Protein AF-T0QTN5-F1 (afdb_monomer_lite)

Structure (mmCIF, N/CA/C/O backbone):
data_AF-T0QTN5-F1
#
_entry.id   AF-T0QTN5-F1
#
loop_
_atom_site.group_PDB
_atom_site.id
_atom_site.type_symbol
_atom_site.label_atom_id
_atom_site.label_alt_id
_atom_site.label_comp_id
_atom_site.label_asym_id
_atom_site.label_entity_id
_atom_site.label_seq_id
_atom_site.pdbx_PDB_ins_code
_atom_site.Cartn_x
_atom_site.Cartn_y
_atom_site.Cartn_z
_atom_site.occupancy
_atom_site.B_iso_or_equiv
_atom_site.auth_seq_id
_atom_site.auth_comp_id
_atom_site.auth_asym_id
_atom_site.auth_atom_id
_atom_site.pdbx_PDB_model_num
ATOM 1 N N . MET A 1 1 ? 27.550 -38.278 39.174 1.00 38.47 1 MET A N 1
ATOM 2 C CA . MET A 1 1 ? 26.633 -39.320 38.657 1.00 38.47 1 MET A CA 1
ATOM 3 C C . MET A 1 1 ? 25.679 -39.778 39.755 1.00 38.47 1 MET A C 1
ATOM 5 O O . MET A 1 1 ? 26.145 -40.397 40.700 1.00 38.47 1 MET A O 1
ATOM 9 N N . LYS A 1 2 ? 24.381 -39.463 39.626 1.00 36.50 2 LYS A N 1
ATOM 10 C CA . LYS A 1 2 ? 23.199 -40.324 39.879 1.00 36.50 2 LYS A CA 1
ATOM 11 C C . LYS A 1 2 ? 21.971 -39.431 40.082 1.00 36.50 2 LYS A C 1
ATOM 13 O O . LYS A 1 2 ? 21.719 -38.923 41.170 1.00 36.50 2 LYS A O 1
ATOM 18 N N . GLY A 1 3 ? 21.259 -39.216 38.976 1.00 33.84 3 GLY A N 1
ATOM 19 C CA . GLY A 1 3 ? 19.951 -38.576 38.948 1.00 33.84 3 GLY A CA 1
ATOM 20 C C . GLY A 1 3 ? 18.891 -39.455 39.608 1.00 33.84 3 GLY A C 1
ATOM 21 O O . GLY A 1 3 ? 18.962 -40.684 39.555 1.00 33.84 3 GLY A O 1
ATOM 22 N N . ARG A 1 4 ? 17.915 -38.808 40.246 1.00 38.28 4 ARG A N 1
ATOM 23 C CA . ARG A 1 4 ? 16.692 -39.453 40.727 1.00 38.28 4 ARG A CA 1
ATOM 24 C C . ARG A 1 4 ? 15.681 -39.450 39.588 1.00 38.28 4 ARG A C 1
ATOM 26 O O . ARG A 1 4 ? 15.299 -38.392 39.103 1.00 38.28 4 ARG A O 1
ATOM 33 N N . SER A 1 5 ? 15.299 -40.648 39.166 1.00 35.72 5 SER A N 1
ATOM 34 C CA . SER A 1 5 ? 14.247 -40.890 38.186 1.00 35.72 5 SER A CA 1
ATOM 35 C C . SER A 1 5 ? 12.890 -40.781 38.884 1.00 35.72 5 SER A C 1
ATOM 37 O O . SER A 1 5 ? 12.661 -41.465 39.883 1.00 35.72 5 SER A O 1
ATOM 39 N N . VAL A 1 6 ? 12.014 -39.906 38.391 1.00 43.97 6 VAL A N 1
ATOM 40 C CA . VAL A 1 6 ? 10.611 -39.815 38.815 1.00 43.97 6 VAL A CA 1
AT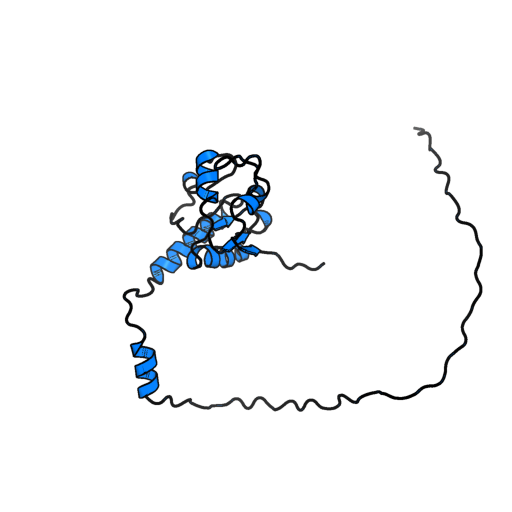OM 41 C C . VAL A 1 6 ? 9.805 -40.697 37.868 1.00 43.97 6 VAL A C 1
ATOM 43 O O . VAL A 1 6 ? 9.777 -40.468 36.660 1.00 43.97 6 VAL A O 1
ATOM 46 N N . ALA A 1 7 ? 9.208 -41.752 38.418 1.00 37.31 7 ALA A N 1
ATOM 47 C CA . ALA A 1 7 ? 8.381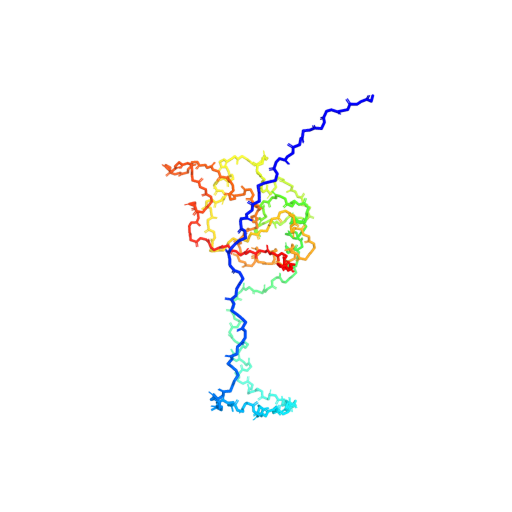 -42.698 37.687 1.00 37.31 7 ALA A CA 1
ATOM 48 C C . ALA A 1 7 ? 7.005 -42.084 37.390 1.00 37.31 7 ALA A C 1
ATOM 50 O O . ALA A 1 7 ? 6.277 -41.709 38.308 1.00 37.31 7 ALA A O 1
ATOM 51 N N . TRP A 1 8 ? 6.643 -42.015 36.110 1.00 33.31 8 TRP A N 1
ATOM 52 C CA . TRP A 1 8 ? 5.287 -41.715 35.663 1.00 33.31 8 TRP A CA 1
ATOM 53 C C . TRP A 1 8 ? 4.414 -42.961 35.824 1.00 33.31 8 TRP A C 1
ATOM 55 O O . TRP A 1 8 ? 4.674 -44.005 35.224 1.00 33.31 8 TRP A O 1
ATOM 65 N N . THR A 1 9 ? 3.371 -42.861 36.641 1.00 37.75 9 THR A N 1
ATOM 66 C CA . THR A 1 9 ? 2.310 -43.862 36.746 1.00 37.75 9 THR A CA 1
ATOM 67 C C . THR A 1 9 ? 1.441 -43.819 35.491 1.00 37.75 9 THR A C 1
ATOM 69 O O . THR A 1 9 ? 0.665 -42.893 35.268 1.00 37.75 9 THR A O 1
ATOM 72 N N . LEU A 1 10 ? 1.579 -44.852 34.660 1.00 38.88 10 LEU A N 1
ATOM 73 C CA . LEU A 1 10 ? 0.732 -45.108 33.501 1.00 38.88 10 LEU A CA 1
ATOM 74 C C . LEU A 1 10 ? -0.680 -45.495 33.978 1.00 38.88 10 LEU A C 1
ATOM 76 O O . LEU A 1 10 ? -0.876 -46.559 34.573 1.00 38.88 10 LEU A O 1
ATOM 80 N N . VAL A 1 11 ? -1.672 -44.648 33.713 1.00 40.09 11 VAL A N 1
ATOM 81 C CA . VAL A 1 11 ? -3.089 -44.988 33.899 1.00 40.09 11 VAL A CA 1
ATOM 82 C C . VAL A 1 11 ? -3.493 -45.975 32.799 1.00 40.09 11 VAL A C 1
ATOM 84 O O . VAL A 1 11 ? -3.488 -45.640 31.617 1.00 40.09 11 VAL A O 1
ATOM 87 N N . ARG A 1 12 ? -3.822 -47.214 33.188 1.00 40.38 12 ARG A N 1
ATOM 88 C CA . ARG A 1 12 ? -4.391 -48.252 32.310 1.00 40.38 12 ARG A CA 1
ATOM 89 C C . ARG A 1 12 ? -5.883 -47.980 32.055 1.00 40.38 12 ARG A C 1
ATOM 91 O O . ARG A 1 12 ? -6.641 -47.972 33.025 1.00 40.38 12 ARG A O 1
ATOM 98 N N . PRO A 1 13 ? -6.352 -47.878 30.800 1.00 35.53 13 PRO A N 1
ATOM 99 C CA . PRO A 1 13 ? -7.772 -47.990 30.486 1.00 35.53 13 PRO A CA 1
ATOM 100 C C . PRO A 1 13 ? -8.205 -49.461 30.498 1.00 35.53 13 PRO A C 1
ATOM 102 O O . PRO A 1 13 ? -7.489 -50.350 30.037 1.00 35.53 13 PRO A O 1
ATOM 105 N N . SER A 1 14 ? -9.381 -49.721 31.066 1.00 37.12 14 SER A N 1
ATOM 106 C CA . SER A 1 14 ? -9.892 -51.061 31.345 1.00 37.12 14 SER A CA 1
ATOM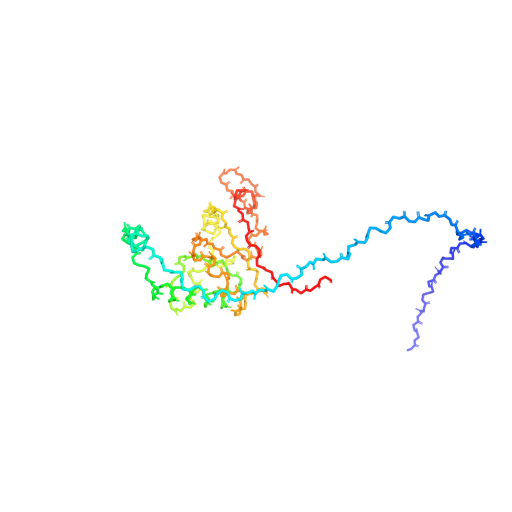 107 C C . SER A 1 14 ? -10.341 -51.824 30.093 1.00 37.12 14 SER A C 1
ATOM 109 O O . SER A 1 14 ? -11.077 -51.301 29.258 1.00 37.12 14 SER A O 1
ATOM 111 N N . HIS A 1 15 ? -9.989 -53.108 30.044 1.00 40.44 15 HIS A N 1
ATOM 112 C CA . HIS A 1 15 ? -10.465 -54.101 29.084 1.00 40.44 15 HIS A CA 1
ATOM 113 C C . HIS A 1 15 ? -11.919 -54.515 29.348 1.00 40.44 15 HIS A C 1
ATOM 115 O O . HIS A 1 15 ? -12.128 -55.408 30.161 1.00 40.44 15 HIS A O 1
ATOM 121 N N . ARG A 1 16 ? -12.898 -53.936 28.641 1.00 42.28 16 ARG A N 1
ATOM 122 C CA . ARG A 1 16 ? -14.228 -54.511 28.304 1.00 42.28 16 ARG A CA 1
ATOM 123 C C . ARG A 1 16 ? -14.737 -53.664 27.118 1.00 42.28 16 ARG A C 1
ATOM 125 O O . ARG A 1 16 ? -14.904 -52.473 27.301 1.00 42.28 16 ARG A O 1
ATOM 132 N N . LYS A 1 17 ? -14.990 -54.115 25.888 1.00 37.66 17 LYS A N 1
ATOM 133 C CA . LYS A 1 17 ? -15.535 -55.379 25.388 1.00 37.66 17 LYS A CA 1
ATOM 134 C C . LYS A 1 17 ? -15.066 -55.563 23.931 1.00 37.66 17 LYS A C 1
ATOM 136 O O . LYS A 1 17 ? -15.397 -54.755 23.071 1.00 37.66 17 LYS A O 1
ATOM 141 N N . LEU A 1 18 ? -14.312 -56.626 23.670 1.00 41.72 18 LEU A N 1
ATOM 142 C CA . LEU A 1 18 ? -14.161 -57.233 22.348 1.00 41.72 18 LEU A CA 1
ATOM 143 C C . LEU A 1 18 ? -15.287 -58.260 22.214 1.00 41.72 18 LEU A C 1
ATOM 145 O O . LEU A 1 18 ? -15.317 -59.192 23.012 1.00 41.72 18 LEU A O 1
ATOM 149 N N . ALA A 1 19 ? -16.195 -58.068 21.260 1.00 35.59 19 ALA A N 1
ATOM 150 C CA . ALA A 1 19 ? -16.921 -59.126 20.550 1.00 35.59 19 ALA A CA 1
ATOM 151 C C . ALA A 1 19 ? -18.014 -58.485 19.691 1.00 35.59 19 ALA A C 1
ATOM 153 O O . ALA A 1 19 ? -19.053 -58.099 20.214 1.00 35.59 19 ALA A O 1
ATOM 154 N N . LEU A 1 20 ? -17.778 -58.392 18.384 1.00 36.97 20 LEU A N 1
ATOM 155 C CA . LEU A 1 20 ? -18.766 -58.728 17.357 1.00 36.97 20 LEU A CA 1
ATOM 156 C C . LEU A 1 20 ? -18.029 -58.761 16.021 1.00 36.97 20 LEU A C 1
ATOM 158 O O . LEU A 1 20 ? -17.757 -57.744 15.388 1.00 36.97 20 LEU A O 1
ATOM 162 N N . ALA A 1 21 ? -17.606 -59.974 15.681 1.00 36.72 21 ALA A N 1
ATOM 163 C CA . ALA A 1 21 ? -17.049 -60.311 14.391 1.00 36.72 21 ALA A CA 1
ATOM 164 C C . ALA A 1 21 ? -18.146 -60.291 13.318 1.00 36.72 21 ALA A C 1
ATOM 166 O O . ALA A 1 21 ? -19.297 -60.636 13.578 1.00 36.72 21 ALA A O 1
ATOM 167 N N . ALA A 1 22 ? -17.708 -59.876 12.130 1.00 35.72 22 ALA A N 1
ATOM 168 C CA . ALA A 1 22 ? -18.216 -60.150 10.793 1.00 35.72 22 ALA A CA 1
ATOM 169 C C . ALA A 1 22 ? -19.353 -61.177 10.671 1.00 35.72 22 ALA A C 1
ATOM 171 O O . ALA A 1 22 ? -19.183 -62.299 11.118 1.00 35.72 22 ALA A O 1
ATOM 172 N N . PHE A 1 23 ? -20.432 -60.809 9.969 1.00 36.72 23 PHE A N 1
ATOM 173 C CA . PHE A 1 23 ? -21.127 -61.607 8.941 1.00 36.72 23 PHE A CA 1
ATOM 174 C C . PHE A 1 23 ? -22.357 -60.826 8.443 1.00 36.72 23 PHE A C 1
ATOM 176 O O . PHE A 1 23 ? -23.380 -60.808 9.115 1.00 36.72 23 PHE A O 1
ATOM 183 N N . ALA A 1 24 ? -22.258 -60.185 7.274 1.00 35.88 24 ALA A N 1
ATOM 184 C CA . ALA A 1 24 ? -23.396 -59.895 6.387 1.00 35.88 24 ALA A CA 1
ATOM 185 C C . ALA A 1 24 ? -22.875 -59.350 5.046 1.00 35.88 24 ALA A C 1
ATOM 187 O O . ALA A 1 24 ? -22.910 -58.154 4.768 1.00 35.88 24 ALA A O 1
ATOM 188 N N . ALA A 1 25 ? -22.337 -60.254 4.231 1.00 33.97 25 ALA A N 1
ATOM 189 C CA . ALA A 1 25 ? -22.256 -60.065 2.791 1.00 33.97 25 ALA A CA 1
ATOM 190 C C . ALA A 1 25 ? -23.544 -60.614 2.152 1.00 33.97 25 ALA A C 1
ATOM 192 O O . ALA A 1 25 ? -24.063 -61.624 2.622 1.00 33.97 25 ALA A O 1
ATOM 193 N N . CYS A 1 26 ? -23.952 -59.986 1.045 1.00 31.36 26 CYS A N 1
ATOM 194 C CA . CYS A 1 26 ? -24.982 -60.355 0.060 1.00 31.36 26 CYS A CA 1
ATOM 195 C C . CYS A 1 26 ? -26.288 -59.545 0.051 1.00 31.36 26 CYS A C 1
ATOM 197 O O . CYS A 1 26 ? -27.010 -59.456 1.035 1.00 31.36 26 CYS A O 1
ATOM 199 N N . ALA A 1 27 ? -26.599 -59.122 -1.182 1.00 37.75 27 ALA A N 1
ATOM 200 C CA . ALA A 1 27 ? -27.883 -58.708 -1.746 1.00 37.75 27 ALA A CA 1
ATOM 201 C C . ALA A 1 27 ? -28.318 -57.249 -1.523 1.00 37.75 27 ALA A C 1
ATOM 203 O O . ALA A 1 27 ? -28.906 -56.908 -0.509 1.00 37.75 27 ALA A O 1
ATOM 204 N N . PHE A 1 28 ? -28.021 -56.398 -2.510 1.00 40.56 28 PHE A N 1
ATOM 205 C CA . PHE A 1 28 ? -28.988 -55.711 -3.392 1.00 40.56 28 PHE A CA 1
ATOM 206 C C . PHE A 1 28 ? -28.176 -54.727 -4.258 1.00 40.56 28 PHE A C 1
ATOM 208 O O . PHE A 1 28 ? -27.832 -53.628 -3.850 1.00 40.56 28 PHE A O 1
ATOM 215 N N . THR A 1 29 ? -27.511 -55.231 -5.297 1.00 41.88 29 THR A N 1
ATOM 216 C CA . THR A 1 29 ? -27.958 -55.149 -6.701 1.00 41.88 29 THR A CA 1
ATOM 217 C C . THR A 1 29 ? -28.216 -53.729 -7.214 1.00 41.88 29 THR A C 1
ATOM 219 O O . THR A 1 29 ? -29.254 -53.135 -6.947 1.00 41.88 29 THR A O 1
ATOM 222 N N . LEU A 1 30 ? -27.291 -53.308 -8.086 1.00 45.06 30 LEU A N 1
ATOM 223 C CA . LEU A 1 30 ? -27.536 -52.597 -9.344 1.00 45.06 30 LEU A CA 1
ATOM 224 C C . LEU A 1 30 ? -28.197 -51.219 -9.245 1.00 45.06 30 LEU A C 1
ATOM 226 O O . LEU A 1 30 ? -29.400 -51.112 -9.423 1.00 45.06 30 LEU A O 1
ATOM 230 N N . HIS A 1 31 ? -27.374 -50.173 -9.138 1.00 38.50 31 HIS A N 1
ATOM 231 C CA . HIS A 1 31 ? -27.515 -48.926 -9.911 1.00 38.50 31 HIS A CA 1
ATOM 232 C C . HIS A 1 31 ? -26.107 -48.407 -10.263 1.00 38.50 31 HIS A C 1
ATOM 234 O O . HIS A 1 31 ? -25.671 -47.332 -9.862 1.00 38.50 31 HIS A O 1
ATOM 240 N N . THR A 1 32 ? -25.347 -49.212 -11.009 1.00 40.38 32 THR A N 1
ATOM 241 C CA . THR A 1 32 ? -24.189 -48.717 -11.760 1.00 40.38 32 THR A CA 1
ATOM 242 C C . THR A 1 32 ? -24.721 -48.014 -13.002 1.00 40.38 32 THR A C 1
ATOM 244 O O . THR A 1 32 ? -24.953 -48.651 -14.029 1.00 40.38 32 THR A O 1
ATOM 247 N N . ILE A 1 33 ? -24.959 -46.705 -12.904 1.00 49.88 33 ILE A N 1
ATOM 248 C CA . ILE A 1 33 ? -25.113 -45.877 -14.100 1.00 49.88 33 ILE A CA 1
ATOM 249 C C . ILE A 1 33 ? -23.755 -45.867 -14.794 1.00 49.88 33 ILE A C 1
ATOM 251 O O . ILE A 1 33 ? -22.774 -45.309 -14.306 1.00 49.88 33 ILE A O 1
ATOM 255 N N . ALA A 1 34 ? -23.717 -46.555 -15.927 1.00 40.84 34 ALA A N 1
ATOM 256 C CA . ALA A 1 34 ? -22.643 -46.502 -16.889 1.00 40.84 34 ALA A CA 1
ATOM 257 C C . ALA A 1 34 ? -22.470 -45.057 -17.386 1.00 40.84 34 ALA A C 1
ATOM 259 O O . ALA A 1 34 ? -23.229 -44.591 -18.229 1.00 40.84 34 ALA A O 1
ATOM 260 N N . PHE A 1 35 ? -21.439 -44.357 -16.910 1.00 41.78 35 PHE A N 1
ATOM 261 C CA . PHE A 1 35 ? -20.835 -43.252 -17.660 1.00 41.78 35 PHE A CA 1
ATOM 262 C C . PHE A 1 35 ? -19.763 -43.823 -18.593 1.00 41.78 35 PHE A C 1
ATOM 264 O O . PHE A 1 35 ? -18.571 -43.548 -18.485 1.00 41.78 35 PHE A O 1
ATOM 271 N N . SER A 1 36 ? -20.200 -44.679 -19.513 1.00 40.94 36 SER A N 1
ATOM 272 C CA . SER A 1 36 ? -19.433 -45.028 -20.700 1.00 40.94 36 SER A CA 1
ATOM 273 C C . SER A 1 36 ? -19.712 -43.981 -21.774 1.00 40.94 36 SER A C 1
ATOM 275 O O . SER A 1 36 ? -20.829 -43.900 -22.280 1.00 40.94 36 SER A O 1
ATOM 277 N N . GLY A 1 37 ? -18.683 -43.216 -22.137 1.00 40.56 37 GLY A N 1
ATOM 278 C CA . GLY A 1 37 ? -18.652 -42.458 -23.385 1.00 40.56 37 GLY A CA 1
ATOM 279 C C . GLY A 1 37 ? -19.042 -40.990 -23.260 1.00 40.56 37 GLY A C 1
ATOM 280 O O . GLY A 1 37 ? -20.081 -40.579 -23.762 1.00 40.56 37 GLY A O 1
ATOM 281 N N . VAL A 1 38 ? -18.152 -40.165 -22.704 1.00 43.53 38 VAL A N 1
ATOM 282 C CA . VAL A 1 38 ? -18.039 -38.791 -23.211 1.00 43.53 38 VAL A CA 1
ATOM 283 C C . VAL A 1 38 ? -17.343 -38.910 -24.569 1.00 43.53 38 VAL A C 1
ATOM 285 O O . VAL A 1 38 ? -16.177 -39.313 -24.599 1.00 43.53 38 VAL A O 1
ATOM 288 N N . PRO A 1 39 ? -18.004 -38.624 -25.703 1.00 40.66 39 PRO A N 1
ATOM 289 C CA . PRO A 1 39 ? -17.306 -38.572 -26.973 1.00 40.66 39 PRO A CA 1
ATOM 290 C C . PRO A 1 39 ? -16.317 -37.409 -26.905 1.00 40.66 39 PRO A C 1
ATOM 292 O O . PRO A 1 39 ? -16.711 -36.241 -26.902 1.00 40.66 39 PRO A O 1
ATOM 295 N N . GLN A 1 40 ? -15.023 -37.726 -26.847 1.00 46.66 40 GLN A N 1
ATOM 296 C CA . GLN A 1 40 ? -13.979 -36.772 -27.187 1.00 46.66 40 GLN A CA 1
ATOM 297 C C . GLN A 1 40 ? -14.207 -36.383 -28.647 1.00 46.66 40 GLN A C 1
ATOM 299 O O . GLN A 1 40 ? -13.832 -37.105 -29.570 1.00 46.66 40 GLN A O 1
ATOM 304 N N . ARG A 1 41 ? -14.881 -35.251 -28.865 1.00 40.44 41 ARG A N 1
ATOM 305 C CA . ARG A 1 41 ? -14.869 -34.605 -30.173 1.00 40.44 41 ARG A CA 1
ATOM 306 C C . ARG A 1 41 ? -13.403 -34.285 -30.463 1.00 40.44 41 ARG A C 1
ATOM 308 O O . ARG A 1 41 ? -12.784 -33.613 -29.635 1.00 40.44 41 ARG A O 1
ATOM 315 N N . PRO A 1 42 ? -12.826 -34.747 -31.583 1.00 41.69 42 PRO A N 1
ATOM 316 C CA . PRO A 1 42 ? -11.513 -34.271 -31.971 1.00 41.69 42 PRO A CA 1
ATOM 317 C C . PRO A 1 42 ? -11.601 -32.749 -32.068 1.00 41.69 42 PRO A C 1
ATOM 319 O O . PRO A 1 42 ? -12.506 -32.217 -32.719 1.00 41.69 42 PRO A O 1
ATOM 322 N N . LEU A 1 43 ? -10.692 -32.048 -31.388 1.00 43.78 43 LEU A N 1
ATOM 323 C CA . LEU A 1 43 ? -10.458 -30.635 -31.644 1.00 43.78 43 LEU A CA 1
ATOM 324 C C . LEU A 1 43 ? -9.969 -30.541 -33.088 1.00 43.78 43 LEU A C 1
ATOM 326 O O . LEU A 1 43 ? -8.779 -30.648 -33.379 1.00 43.78 43 LEU A O 1
ATOM 330 N N . LEU A 1 44 ? -10.915 -30.381 -34.012 1.00 41.72 44 LEU A N 1
ATOM 331 C CA . LEU A 1 44 ? -10.638 -29.849 -35.328 1.00 41.72 44 LEU A CA 1
ATOM 332 C C . LEU A 1 44 ? -9.991 -28.493 -35.080 1.00 41.72 44 LEU A C 1
ATOM 334 O O . LEU A 1 44 ? -10.654 -27.529 -34.697 1.00 41.72 44 LEU A O 1
ATOM 338 N N . ARG A 1 45 ? -8.670 -28.445 -35.262 1.00 43.91 45 ARG A N 1
ATOM 339 C CA . ARG A 1 45 ? -7.922 -27.208 -35.435 1.00 43.91 45 ARG A CA 1
ATOM 340 C C . ARG A 1 45 ? -8.554 -26.502 -36.625 1.00 43.91 45 ARG A C 1
ATOM 342 O O . ARG A 1 45 ? -8.222 -26.784 -37.774 1.00 43.91 45 ARG A O 1
ATOM 349 N N . SER A 1 46 ? -9.508 -25.628 -36.328 1.00 40.75 46 SER A N 1
ATOM 350 C CA . SER A 1 46 ? -10.069 -24.684 -37.273 1.00 40.75 46 SER A CA 1
ATOM 351 C C . SER A 1 46 ? -8.906 -23.848 -37.796 1.00 40.75 46 SER A C 1
ATOM 353 O O . SER A 1 46 ? -8.439 -22.921 -37.139 1.00 40.75 46 SER A O 1
ATOM 355 N N . LYS A 1 47 ? -8.395 -24.196 -38.978 1.00 48.41 47 LYS A N 1
ATOM 356 C CA . LYS A 1 47 ? -7.717 -23.236 -39.850 1.00 48.41 47 LYS A CA 1
ATOM 357 C C . LYS A 1 47 ? -8.807 -22.392 -40.513 1.00 48.41 47 LYS A C 1
ATOM 359 O O . LYS A 1 47 ? -9.005 -22.455 -41.718 1.00 48.41 47 LYS A O 1
ATOM 364 N N . GLY A 1 48 ? -9.586 -21.695 -39.695 1.00 40.75 48 GLY A N 1
ATOM 365 C CA . GLY A 1 48 ? -10.498 -20.668 -40.154 1.00 40.75 48 GLY A CA 1
ATOM 366 C C . GLY A 1 48 ? -9.754 -19.350 -40.083 1.00 40.75 48 GLY A C 1
ATOM 367 O O . GLY A 1 48 ? -9.590 -18.803 -38.995 1.00 40.75 48 GLY A O 1
ATOM 368 N N . GLU A 1 49 ? -9.289 -18.843 -41.222 1.00 47.16 49 GLU A N 1
ATOM 369 C CA . GLU A 1 49 ? -9.080 -17.404 -41.338 1.00 47.16 49 GLU A CA 1
ATOM 370 C C . GLU A 1 49 ? -10.444 -16.750 -41.123 1.00 47.16 49 GLU A C 1
ATOM 372 O O . GLU A 1 49 ? -11.344 -16.840 -41.959 1.00 47.16 49 GLU A O 1
ATOM 377 N N . VAL A 1 50 ? -10.634 -16.154 -39.947 1.00 54.12 50 VAL A N 1
ATOM 378 C CA . VAL A 1 50 ? -11.815 -15.345 -39.668 1.00 54.12 50 VAL A CA 1
ATOM 379 C C . VAL A 1 50 ? -11.668 -14.081 -40.505 1.00 54.12 50 VAL A C 1
ATOM 381 O O . VAL A 1 50 ? -10.969 -13.142 -40.126 1.00 54.12 50 VAL A O 1
ATOM 384 N N . LEU A 1 51 ? -12.289 -14.077 -41.684 1.00 51.75 51 LEU A N 1
ATOM 385 C CA . LEU A 1 51 ? -12.384 -12.898 -42.531 1.00 51.75 51 LEU A CA 1
ATOM 386 C C . LEU A 1 51 ? -13.383 -11.932 -41.886 1.00 51.75 51 LEU A C 1
ATOM 388 O O . LEU A 1 51 ? -14.580 -11.944 -42.173 1.00 51.75 51 LEU A O 1
ATOM 392 N N . TRP A 1 52 ? -12.890 -11.123 -40.953 1.00 51.38 52 TRP A N 1
ATOM 393 C CA . TRP A 1 52 ? -13.672 -10.069 -40.324 1.00 51.38 52 TRP A CA 1
ATOM 394 C C . TRP A 1 52 ? -14.169 -9.088 -41.399 1.00 51.38 52 TRP A C 1
ATOM 396 O O . TRP A 1 52 ? -13.361 -8.597 -42.196 1.00 51.38 52 TRP A O 1
ATOM 406 N N . PRO A 1 53 ? -15.472 -8.750 -41.439 1.00 54.56 53 PRO A N 1
ATOM 407 C CA . PRO A 1 53 ? -15.959 -7.679 -42.297 1.00 54.56 53 PRO A CA 1
ATOM 408 C C . PRO A 1 53 ? -15.184 -6.399 -41.970 1.00 54.56 53 PRO A C 1
ATOM 410 O O . PRO A 1 53 ? -15.112 -6.013 -40.804 1.00 54.56 53 PRO A O 1
ATOM 413 N N . LYS A 1 54 ? -14.623 -5.714 -42.976 1.00 54.81 54 LYS A N 1
ATOM 414 C CA . LYS A 1 54 ? -13.834 -4.479 -42.772 1.00 54.81 54 LYS A CA 1
ATOM 415 C C . LYS A 1 54 ? -14.566 -3.447 -41.900 1.00 54.81 54 LYS A C 1
ATOM 417 O O . LYS A 1 54 ? -13.935 -2.771 -41.101 1.00 54.81 54 LYS A O 1
ATOM 422 N N . ALA A 1 55 ? -15.898 -3.404 -41.974 1.00 53.53 55 ALA A N 1
ATOM 423 C CA . ALA A 1 55 ? -16.746 -2.547 -41.146 1.00 53.53 55 ALA A CA 1
ATOM 424 C C . ALA A 1 55 ? -16.660 -2.836 -39.630 1.00 53.53 55 ALA A C 1
ATOM 426 O O . ALA A 1 55 ? -16.793 -1.919 -38.824 1.00 53.53 55 ALA A O 1
ATOM 427 N N . LEU A 1 56 ? -16.413 -4.087 -39.228 1.00 54.06 56 LEU A N 1
ATOM 428 C CA . LEU A 1 56 ? -16.245 -4.494 -37.828 1.00 54.06 56 LEU A CA 1
ATOM 429 C C . LEU A 1 56 ? -14.854 -4.115 -37.300 1.00 54.06 56 LEU A C 1
ATOM 431 O O . LEU A 1 56 ? -14.743 -3.633 -36.175 1.00 54.06 56 LEU A O 1
ATOM 435 N N . TYR A 1 57 ? -13.822 -4.218 -38.147 1.00 51.47 57 TYR A N 1
ATOM 436 C CA . TYR A 1 57 ? -12.485 -3.696 -37.845 1.00 51.47 57 TYR A CA 1
ATOM 437 C C . TYR A 1 57 ? -12.517 -2.177 -37.644 1.00 51.47 57 TYR A C 1
ATOM 439 O O . TYR A 1 57 ? -11.994 -1.672 -36.657 1.00 51.47 57 TYR A O 1
ATOM 447 N N . THR A 1 58 ? -13.215 -1.443 -38.515 1.00 50.28 58 THR A N 1
ATOM 448 C CA . THR A 1 58 ? -13.370 0.010 -38.376 1.00 50.28 58 THR A CA 1
ATOM 449 C C . THR A 1 58 ? -14.157 0.386 -37.119 1.00 50.28 58 THR A C 1
ATOM 451 O O . THR A 1 58 ? -13.824 1.374 -36.474 1.00 50.28 58 THR A O 1
ATOM 454 N N . ARG A 1 59 ? -15.152 -0.413 -36.706 1.00 49.78 59 ARG A N 1
ATOM 455 C CA . ARG A 1 59 ? -15.939 -0.145 -35.490 1.00 49.78 59 ARG A CA 1
ATOM 456 C C . ARG A 1 59 ? -15.168 -0.441 -34.199 1.00 49.78 59 ARG A C 1
ATOM 458 O O . ARG A 1 59 ? -15.308 0.316 -33.251 1.00 49.78 59 ARG A O 1
ATOM 465 N N . MET A 1 60 ? -14.317 -1.469 -34.171 1.00 52.31 60 MET A N 1
ATOM 466 C CA . MET A 1 60 ? -13.395 -1.719 -33.048 1.00 52.31 60 MET A CA 1
ATOM 467 C C . MET A 1 60 ? -12.221 -0.726 -33.021 1.00 52.31 60 MET A C 1
ATOM 469 O O . MET A 1 60 ? -11.749 -0.358 -31.949 1.00 52.31 60 MET A O 1
ATOM 473 N N . ALA A 1 61 ? -11.771 -0.249 -34.185 1.00 51.19 61 ALA A N 1
ATOM 474 C CA . ALA A 1 61 ? -10.755 0.797 -34.284 1.00 51.19 61 ALA A CA 1
ATOM 475 C C . ALA A 1 61 ? -11.296 2.185 -33.890 1.00 51.19 61 ALA A C 1
ATOM 477 O O . ALA A 1 61 ? -10.559 2.987 -33.332 1.00 51.19 61 ALA A O 1
ATOM 478 N N . SER A 1 62 ? -12.586 2.451 -34.120 1.00 48.72 62 SER A N 1
ATOM 479 C CA . SER A 1 62 ? -13.229 3.749 -33.866 1.00 48.72 62 SER A CA 1
ATOM 480 C C . SER A 1 62 ? -13.704 3.961 -32.421 1.00 48.72 62 SER A C 1
ATOM 482 O O . SER A 1 62 ? -14.146 5.062 -32.105 1.00 48.72 62 SER A O 1
ATOM 484 N N . VAL A 1 63 ? -13.626 2.952 -31.543 1.00 51.69 63 VAL A N 1
ATOM 485 C CA . VAL A 1 63 ? -13.892 3.124 -30.096 1.00 51.69 63 VAL A CA 1
ATOM 486 C C . VAL A 1 63 ? -12.660 3.656 -29.350 1.00 51.69 63 VAL A C 1
ATOM 488 O O . VAL A 1 63 ? -12.783 4.153 -28.239 1.00 51.69 63 VAL A O 1
ATOM 491 N N . ARG A 1 64 ? -11.471 3.652 -29.968 1.00 51.88 64 ARG A N 1
ATOM 492 C CA . ARG A 1 64 ? -10.287 4.315 -29.407 1.00 51.88 64 ARG A CA 1
ATOM 493 C C . ARG A 1 64 ? -10.213 5.762 -29.874 1.00 51.88 64 ARG A C 1
ATOM 495 O O . ARG A 1 64 ? -9.451 6.101 -30.772 1.00 51.88 64 ARG A O 1
ATOM 502 N N . ASN A 1 65 ? -11.023 6.607 -29.251 1.00 58.19 65 ASN A N 1
ATOM 503 C CA . ASN A 1 65 ? -10.729 8.030 -29.181 1.00 58.19 65 ASN A CA 1
ATOM 504 C C . ASN A 1 65 ? -10.955 8.517 -27.749 1.00 58.19 65 ASN A C 1
ATOM 506 O O . ASN A 1 65 ? -11.972 9.125 -27.437 1.00 58.19 65 ASN A O 1
ATOM 510 N N . GLU A 1 66 ? -9.987 8.211 -26.893 1.00 47.50 66 GLU A N 1
ATOM 511 C CA . GLU A 1 66 ? -9.764 8.895 -25.627 1.00 47.50 66 GLU A CA 1
ATOM 512 C C . GLU A 1 66 ? -8.254 9.086 -25.487 1.00 47.50 66 GLU A C 1
ATOM 514 O O . GLU A 1 66 ? -7.452 8.220 -25.834 1.00 47.50 66 GLU A O 1
ATOM 519 N N . THR A 1 67 ? -7.868 10.285 -25.088 1.00 49.44 67 THR A N 1
ATOM 520 C CA . THR A 1 67 ? -6.520 10.854 -25.089 1.00 49.44 67 THR A CA 1
ATOM 521 C C . THR A 1 67 ? -5.617 10.267 -24.003 1.00 49.44 67 THR A C 1
ATOM 523 O O . THR A 1 67 ? -5.055 10.995 -23.191 1.00 49.44 67 THR A O 1
ATOM 526 N N . GLN A 1 68 ? -5.455 8.951 -23.996 1.00 54.75 68 GLN A N 1
ATOM 527 C CA . GLN A 1 68 ? -4.450 8.264 -23.203 1.00 54.75 68 GLN A CA 1
ATOM 528 C C . GLN A 1 68 ? -3.835 7.200 -24.102 1.00 54.75 68 GLN A C 1
ATOM 530 O O . GLN A 1 68 ? -4.268 6.055 -24.149 1.00 54.75 68 GLN A O 1
ATOM 535 N N . GLY A 1 69 ? -2.864 7.619 -24.915 1.00 57.19 69 GLY A N 1
ATOM 536 C CA . GLY A 1 69 ? -1.937 6.641 -25.463 1.00 57.19 69 GLY A CA 1
ATOM 537 C C . GLY A 1 69 ? -1.270 5.985 -24.264 1.00 57.19 69 GLY A C 1
ATOM 538 O O . GLY A 1 69 ? -0.688 6.710 -23.460 1.00 57.19 69 GLY A O 1
ATOM 539 N N . ASP A 1 70 ? -1.435 4.672 -24.110 1.00 70.75 70 ASP A N 1
ATOM 540 C CA . ASP A 1 70 ? -0.747 3.898 -23.080 1.00 70.75 70 ASP A CA 1
ATOM 541 C C . ASP A 1 70 ? 0.736 4.288 -23.120 1.00 70.75 70 ASP A C 1
ATOM 543 O O . ASP A 1 70 ? 1.436 3.989 -24.096 1.00 70.75 70 ASP A O 1
ATOM 547 N N . ASP A 1 71 ? 1.212 5.014 -22.103 1.00 88.56 71 ASP A N 1
ATOM 548 C CA . ASP A 1 71 ? 2.635 5.293 -21.937 1.00 88.56 71 ASP A CA 1
ATOM 549 C C . ASP A 1 71 ? 3.286 4.009 -21.434 1.00 88.56 71 ASP A C 1
ATOM 551 O O . ASP A 1 71 ? 3.635 3.867 -20.267 1.00 88.56 71 ASP A O 1
ATOM 555 N N . LEU A 1 72 ? 3.390 3.032 -22.333 1.00 92.25 72 LEU A N 1
ATOM 556 C CA . LEU A 1 72 ? 3.910 1.707 -22.036 1.00 92.25 72 LEU A CA 1
ATOM 557 C C . LEU A 1 72 ? 5.312 1.794 -21.427 1.00 92.25 72 LEU A C 1
ATOM 559 O O . LEU A 1 72 ? 5.654 1.015 -20.541 1.00 92.25 72 LEU A O 1
ATOM 563 N N . PHE A 1 73 ? 6.126 2.740 -21.899 1.00 94.56 73 PHE A N 1
ATOM 564 C CA . PHE A 1 73 ? 7.475 2.924 -21.385 1.00 94.56 73 PHE A CA 1
ATOM 565 C C . PHE A 1 73 ? 7.456 3.477 -19.958 1.00 94.56 73 PHE A C 1
ATOM 567 O O . PHE A 1 73 ? 8.089 2.891 -19.078 1.00 94.56 73 PHE A O 1
ATOM 574 N N . GLY A 1 74 ? 6.698 4.548 -19.708 1.00 95.88 74 GLY A N 1
ATOM 575 C CA . GLY A 1 74 ? 6.483 5.057 -18.354 1.00 95.88 74 GLY A CA 1
ATOM 576 C C . GLY A 1 74 ? 5.880 3.994 -17.442 1.00 95.88 74 GLY A C 1
ATOM 577 O O . GLY A 1 74 ? 6.241 3.897 -16.266 1.00 95.88 74 GLY A O 1
ATOM 578 N N . ASP A 1 75 ? 5.037 3.121 -17.995 1.00 95.88 75 ASP A N 1
ATOM 579 C CA . ASP A 1 75 ? 4.422 2.061 -17.230 1.00 95.88 75 ASP A CA 1
ATOM 580 C C . ASP A 1 75 ? 5.405 0.992 -16.774 1.00 95.88 75 ASP A C 1
ATOM 582 O O . ASP A 1 75 ? 5.368 0.611 -15.601 1.00 95.88 75 ASP A O 1
ATOM 586 N N . ILE A 1 76 ? 6.295 0.571 -17.671 1.00 96.00 76 ILE A N 1
ATOM 587 C CA . ILE A 1 76 ? 7.384 -0.364 -17.385 1.00 96.00 76 ILE A CA 1
ATOM 588 C C . ILE A 1 76 ? 8.335 0.226 -16.342 1.00 96.00 76 ILE A C 1
ATOM 590 O O . ILE A 1 76 ? 8.666 -0.453 -15.373 1.00 96.00 76 ILE A O 1
ATOM 594 N N . VAL A 1 77 ? 8.746 1.490 -16.499 1.00 97.31 77 VAL A N 1
ATOM 595 C CA . VAL A 1 77 ? 9.661 2.149 -15.550 1.00 97.31 77 VAL A CA 1
ATOM 596 C C . VAL A 1 77 ? 9.038 2.232 -14.159 1.00 97.31 77 VAL A C 1
ATOM 598 O O . VAL A 1 77 ? 9.673 1.878 -13.169 1.00 97.31 77 VAL A O 1
ATOM 601 N N . HIS A 1 78 ? 7.776 2.643 -14.071 1.00 97.50 78 HIS A N 1
ATOM 602 C CA . HIS A 1 78 ? 7.093 2.753 -12.789 1.00 97.50 78 HIS A CA 1
ATOM 603 C C . HIS A 1 78 ? 6.844 1.376 -12.142 1.00 97.50 78 HIS A C 1
ATOM 605 O O . HIS A 1 78 ? 7.029 1.230 -10.937 1.00 97.50 78 HIS A O 1
ATOM 611 N N . LEU A 1 79 ? 6.502 0.343 -12.924 1.00 97.19 79 LEU A N 1
ATOM 612 C CA . LEU A 1 79 ? 6.421 -1.032 -12.409 1.00 97.19 79 LEU A CA 1
ATOM 613 C C . LEU A 1 79 ? 7.769 -1.512 -11.865 1.00 97.19 79 LEU A C 1
ATOM 615 O O . LEU A 1 79 ? 7.803 -2.126 -10.802 1.00 97.19 79 LEU A O 1
ATOM 619 N N . ASN A 1 80 ? 8.870 -1.194 -12.552 1.00 96.69 80 ASN A N 1
ATOM 620 C CA . ASN A 1 80 ? 10.211 -1.518 -12.079 1.00 96.69 80 ASN A CA 1
ATOM 621 C C . ASN A 1 80 ? 10.504 -0.840 -10.733 1.00 96.69 80 ASN A C 1
ATOM 623 O O . ASN A 1 80 ? 10.918 -1.507 -9.794 1.00 96.69 80 ASN A O 1
ATOM 627 N N . ASN A 1 81 ? 10.209 0.455 -10.600 1.00 97.62 81 ASN A N 1
ATOM 628 C CA . ASN A 1 81 ? 10.417 1.194 -9.350 1.00 97.62 81 ASN A CA 1
ATOM 629 C C . ASN A 1 81 ? 9.603 0.606 -8.183 1.00 97.62 81 ASN A C 1
ATOM 631 O O . ASN A 1 81 ? 10.126 0.427 -7.083 1.00 97.62 81 ASN A O 1
ATOM 635 N N . LEU A 1 82 ? 8.337 0.252 -8.425 1.00 97.75 82 LEU A N 1
ATOM 636 C CA . LEU A 1 82 ? 7.496 -0.420 -7.432 1.00 97.75 82 LEU A CA 1
ATOM 637 C C . LEU A 1 82 ? 8.055 -1.796 -7.047 1.00 97.75 82 LEU A C 1
ATOM 639 O O . LEU A 1 82 ? 8.061 -2.146 -5.866 1.00 97.75 82 LEU A O 1
ATOM 643 N N . ASN A 1 83 ? 8.539 -2.569 -8.023 1.00 96.69 83 ASN A N 1
ATOM 644 C CA . ASN A 1 83 ? 9.143 -3.878 -7.786 1.00 96.69 83 ASN A CA 1
ATOM 645 C C . ASN A 1 83 ? 10.403 -3.771 -6.913 1.00 96.69 83 ASN A C 1
ATOM 647 O O . ASN A 1 83 ? 10.521 -4.494 -5.924 1.00 96.69 83 ASN A O 1
ATOM 651 N N . GLU A 1 84 ? 11.290 -2.823 -7.219 1.00 96.44 84 GLU A N 1
ATOM 652 C CA . GLU A 1 84 ? 12.489 -2.553 -6.418 1.00 96.44 84 GLU A CA 1
ATOM 653 C C . GLU A 1 84 ? 12.124 -2.152 -4.981 1.00 96.44 84 GLU A C 1
ATOM 655 O O . GLU A 1 84 ? 12.684 -2.686 -4.021 1.00 96.44 84 GLU A O 1
ATOM 660 N N . ALA A 1 85 ? 11.125 -1.280 -4.800 1.00 97.12 85 ALA A N 1
ATOM 661 C CA . ALA A 1 85 ? 10.637 -0.916 -3.471 1.00 97.12 85 ALA A CA 1
ATOM 662 C C . ALA A 1 85 ? 10.046 -2.112 -2.715 1.00 97.12 85 ALA A C 1
ATOM 664 O O . ALA A 1 85 ? 10.343 -2.308 -1.537 1.00 97.12 85 ALA A O 1
ATOM 665 N N . CYS A 1 86 ? 9.238 -2.939 -3.381 1.00 97.00 86 CYS A N 1
ATOM 666 C CA . CYS A 1 86 ? 8.679 -4.147 -2.782 1.00 97.00 86 CYS A CA 1
ATOM 667 C C . CYS A 1 86 ? 9.778 -5.092 -2.284 1.00 97.00 86 CYS A C 1
ATOM 669 O O . CYS A 1 86 ? 9.699 -5.580 -1.154 1.00 97.00 86 CYS A O 1
ATOM 671 N N . PHE A 1 87 ? 10.810 -5.304 -3.100 1.00 94.81 87 PHE A N 1
ATOM 672 C CA . PHE A 1 87 ? 11.891 -6.237 -2.814 1.00 94.81 87 PHE A CA 1
ATOM 673 C C . PHE A 1 87 ? 12.813 -5.737 -1.692 1.00 94.81 87 PHE A C 1
ATOM 675 O O . PHE A 1 87 ? 13.138 -6.476 -0.761 1.00 94.81 87 PHE A O 1
ATOM 682 N N . HIS A 1 88 ? 13.212 -4.466 -1.747 1.00 95.12 88 HIS A N 1
ATOM 683 C CA . HIS A 1 88 ? 14.222 -3.911 -0.844 1.00 95.12 88 HIS A CA 1
ATOM 684 C C . HIS A 1 88 ? 13.647 -3.282 0.432 1.00 95.12 88 HIS A C 1
ATOM 686 O O . HIS A 1 88 ? 14.358 -3.167 1.430 1.00 95.12 88 HIS A O 1
ATOM 692 N N . ALA A 1 89 ? 12.357 -2.941 0.451 1.00 94.31 89 ALA A N 1
ATOM 693 C CA . ALA A 1 89 ? 11.652 -2.440 1.628 1.00 94.31 89 ALA A CA 1
ATOM 694 C C . ALA A 1 89 ? 10.539 -3.406 2.056 1.00 94.31 89 ALA A C 1
ATOM 696 O O . ALA A 1 89 ? 9.347 -3.080 2.107 1.00 94.31 89 ALA A O 1
ATOM 697 N N . ASN A 1 90 ? 10.952 -4.635 2.361 1.00 90.12 90 ASN A N 1
ATOM 698 C CA . ASN A 1 90 ? 10.058 -5.781 2.498 1.00 90.12 90 ASN A CA 1
ATOM 699 C C . ASN A 1 90 ? 8.988 -5.666 3.610 1.00 90.12 90 ASN A C 1
ATOM 701 O O . ASN A 1 90 ? 7.932 -6.283 3.505 1.00 90.12 90 ASN A O 1
ATOM 705 N N . ASP A 1 91 ? 9.209 -4.863 4.650 1.00 93.62 91 ASP A N 1
ATOM 706 C CA . ASP A 1 91 ? 8.245 -4.652 5.743 1.00 93.62 91 ASP A CA 1
ATOM 707 C C . ASP A 1 91 ? 7.576 -3.263 5.701 1.00 93.62 91 ASP A C 1
ATOM 709 O O . ASP A 1 91 ? 7.105 -2.752 6.714 1.00 93.62 91 ASP A O 1
ATOM 713 N N . SER A 1 92 ? 7.543 -2.617 4.530 1.00 97.00 92 SER A N 1
ATOM 714 C CA . SER A 1 92 ? 6.946 -1.282 4.338 1.00 97.00 92 SER A CA 1
ATOM 715 C C . SER A 1 92 ? 5.643 -1.339 3.540 1.00 97.00 92 SER A C 1
ATOM 717 O O . SER A 1 92 ? 5.451 -2.230 2.707 1.00 97.00 92 SER A O 1
ATOM 719 N N . ILE A 1 93 ? 4.752 -0.365 3.734 1.00 98.19 93 ILE A N 1
ATOM 720 C CA . ILE A 1 93 ? 3.640 -0.144 2.804 1.00 98.19 93 ILE A CA 1
ATOM 721 C C . ILE A 1 93 ? 4.212 0.448 1.517 1.00 98.19 93 ILE A C 1
ATOM 723 O O . ILE A 1 93 ? 4.891 1.477 1.552 1.00 98.19 93 ILE A O 1
ATOM 727 N N . VAL A 1 94 ? 3.903 -0.184 0.385 1.00 97.88 94 VAL A N 1
ATOM 728 C CA . VAL A 1 94 ? 4.257 0.326 -0.946 1.00 97.88 94 VAL A CA 1
ATOM 729 C C . VAL A 1 94 ? 2.992 0.863 -1.594 1.00 97.88 94 VAL A C 1
ATOM 731 O O . VAL A 1 94 ? 2.083 0.097 -1.904 1.00 97.88 94 VAL A O 1
ATOM 734 N N . HIS A 1 95 ? 2.912 2.181 -1.751 1.00 97.50 95 HIS A N 1
ATOM 735 C CA . HIS A 1 95 ? 1.772 2.859 -2.362 1.00 97.50 95 HIS A CA 1
ATOM 736 C C . HIS A 1 95 ? 1.961 2.982 -3.878 1.00 97.50 95 HIS A C 1
ATOM 738 O O . HIS A 1 95 ? 3.079 3.209 -4.333 1.00 97.50 95 HIS A O 1
ATOM 744 N N . TRP A 1 96 ? 0.878 2.906 -4.658 1.00 97.81 96 TRP A N 1
ATOM 745 C CA . TRP A 1 96 ? 0.922 2.956 -6.129 1.00 97.81 96 TRP A CA 1
ATOM 746 C C . TRP A 1 96 ? 1.599 4.190 -6.716 1.00 97.81 96 TRP A C 1
ATOM 748 O O . TRP A 1 96 ? 1.955 4.168 -7.883 1.00 97.81 96 TRP A O 1
ATOM 758 N N . ALA A 1 97 ? 1.713 5.275 -5.953 1.00 96.31 97 ALA A N 1
ATOM 759 C CA . ALA A 1 97 ? 2.347 6.509 -6.406 1.00 96.31 97 ALA A CA 1
ATOM 760 C C . ALA A 1 97 ? 3.875 6.526 -6.206 1.00 96.31 97 ALA A C 1
ATOM 762 O O . ALA A 1 97 ? 4.511 7.512 -6.573 1.00 96.31 97 ALA A O 1
ATOM 763 N N . PHE A 1 98 ? 4.463 5.487 -5.601 1.00 96.88 98 PHE A N 1
ATOM 764 C CA . PHE A 1 98 ? 5.911 5.398 -5.432 1.00 96.88 98 PHE A CA 1
ATOM 765 C C . PHE A 1 98 ? 6.593 5.288 -6.800 1.00 96.88 98 PHE A C 1
ATOM 767 O O . PHE A 1 98 ? 6.375 4.329 -7.535 1.00 96.88 98 PHE A O 1
ATOM 774 N N . ASN A 1 99 ? 7.444 6.258 -7.134 1.00 94.50 99 ASN A N 1
ATOM 775 C CA . ASN A 1 99 ? 8.072 6.328 -8.451 1.00 94.50 99 ASN A CA 1
ATOM 776 C C . ASN A 1 99 ? 9.493 6.906 -8.393 1.00 94.50 99 ASN A C 1
ATOM 778 O O . ASN A 1 99 ? 9.845 7.801 -9.162 1.00 94.50 99 ASN A O 1
ATOM 782 N N . SER A 1 100 ? 10.302 6.401 -7.464 1.00 94.06 100 SER A N 1
ATOM 783 C CA . SER A 1 100 ? 11.726 6.727 -7.387 1.00 94.06 100 SER A CA 1
ATOM 784 C C . SER A 1 100 ? 12.564 5.659 -8.091 1.00 94.06 100 SER A C 1
ATOM 786 O O . SER A 1 100 ? 12.297 4.466 -7.955 1.00 94.06 100 SER A O 1
ATOM 788 N N . SER A 1 101 ? 13.600 6.086 -8.818 1.00 89.69 101 SER A N 1
ATOM 789 C CA . SER A 1 101 ? 14.586 5.194 -9.449 1.00 89.69 101 SER A CA 1
ATOM 790 C C . SER A 1 101 ? 15.532 4.530 -8.445 1.00 89.69 101 SER A C 1
ATOM 792 O O . SER A 1 101 ? 16.229 3.580 -8.786 1.00 89.69 101 SER A O 1
ATOM 794 N N . GLU A 1 102 ? 15.584 5.052 -7.221 1.00 92.19 102 GLU A N 1
ATOM 795 C CA . GLU A 1 102 ? 16.313 4.476 -6.095 1.00 92.19 102 GLU A CA 1
ATOM 796 C C . GLU A 1 102 ? 15.321 4.166 -4.975 1.00 92.19 102 GLU A C 1
ATOM 798 O O . GLU A 1 102 ? 14.375 4.926 -4.749 1.00 92.19 102 GLU A O 1
ATOM 803 N N . VAL A 1 103 ? 15.531 3.069 -4.244 1.00 90.38 103 VAL A N 1
ATOM 804 C CA . VAL A 1 103 ? 14.658 2.704 -3.121 1.00 90.38 103 VAL A CA 1
ATOM 805 C C . VAL A 1 103 ? 14.905 3.656 -1.953 1.00 90.38 103 VAL A C 1
ATOM 807 O O . VAL A 1 103 ? 15.710 3.406 -1.057 1.00 90.38 103 VAL A O 1
ATOM 810 N N . ASN A 1 104 ? 14.205 4.787 -1.985 1.00 89.25 104 ASN A N 1
ATOM 811 C CA . ASN A 1 104 ? 14.255 5.796 -0.949 1.00 89.25 104 ASN A CA 1
ATOM 812 C C . ASN A 1 104 ? 13.262 5.455 0.167 1.00 89.25 104 ASN A C 1
ATOM 814 O O . ASN A 1 104 ? 12.052 5.640 0.035 1.00 89.25 104 ASN A O 1
ATOM 818 N N . HIS A 1 105 ? 13.782 4.986 1.301 1.00 87.06 105 HIS A N 1
ATOM 819 C CA . HIS A 1 105 ? 12.963 4.620 2.458 1.00 87.06 105 HIS A CA 1
ATOM 820 C C . HIS A 1 105 ? 12.186 5.796 3.068 1.00 87.06 105 HIS A C 1
ATOM 822 O O . HIS A 1 105 ? 11.224 5.550 3.789 1.00 87.06 105 HIS A O 1
ATOM 828 N N . THR A 1 106 ? 12.543 7.056 2.779 1.00 87.69 106 THR A N 1
ATOM 829 C CA . THR A 1 106 ? 11.763 8.211 3.259 1.00 87.69 106 THR A CA 1
ATOM 830 C C . THR A 1 106 ? 10.434 8.384 2.524 1.00 87.69 106 THR A C 1
ATOM 832 O O . THR A 1 106 ? 9.567 9.102 3.006 1.00 87.69 106 THR A O 1
ATOM 835 N N . GLU A 1 107 ? 10.271 7.759 1.356 1.00 89.44 107 GLU A N 1
ATOM 836 C CA . GLU A 1 107 ? 9.042 7.799 0.546 1.00 89.44 107 GLU A CA 1
ATOM 837 C C . GLU A 1 107 ? 8.128 6.589 0.799 1.00 89.44 107 GLU A C 1
ATOM 839 O O . GLU A 1 107 ? 7.078 6.439 0.170 1.00 89.44 107 GLU A O 1
ATOM 844 N N . LEU A 1 108 ? 8.525 5.710 1.720 1.00 94.44 108 LEU A N 1
ATOM 845 C CA . LEU A 1 108 ? 7.812 4.493 2.078 1.00 94.44 108 LEU A CA 1
ATOM 846 C C . LEU A 1 108 ? 7.255 4.597 3.494 1.00 94.44 108 LEU A C 1
ATOM 848 O O . LEU A 1 108 ? 7.851 5.214 4.378 1.00 94.44 108 LEU A O 1
ATOM 852 N N . TRP A 1 109 ? 6.112 3.953 3.728 1.00 96.56 109 TRP A N 1
ATOM 853 C CA . TRP A 1 109 ? 5.469 3.999 5.037 1.00 96.56 109 TRP A CA 1
ATOM 854 C C . TRP A 1 109 ? 5.904 2.798 5.859 1.00 96.56 109 TRP A C 1
ATOM 856 O O . TRP A 1 109 ? 5.686 1.645 5.480 1.00 96.56 109 TRP A O 1
ATOM 866 N N . THR A 1 110 ? 6.510 3.068 7.003 1.00 95.81 110 THR A N 1
ATOM 867 C CA . THR A 1 110 ? 7.048 2.049 7.901 1.00 95.81 110 THR A CA 1
ATOM 868 C C . THR A 1 110 ? 6.388 2.176 9.262 1.00 95.81 110 THR A C 1
ATOM 870 O O . THR A 1 110 ? 5.924 3.249 9.645 1.00 95.81 110 THR A O 1
ATOM 873 N N . ARG A 1 111 ? 6.363 1.082 10.023 1.00 94.00 111 ARG A N 1
ATOM 874 C CA . ARG A 1 111 ? 5.767 1.094 11.362 1.00 94.00 111 ARG A CA 1
ATOM 875 C C . ARG A 1 111 ? 6.477 2.058 12.316 1.00 94.00 111 ARG A C 1
ATOM 877 O O . ARG A 1 111 ? 5.814 2.718 13.110 1.00 94.00 111 ARG A O 1
ATOM 884 N N . ASP A 1 112 ? 7.807 2.089 12.251 1.00 90.50 112 ASP A N 1
ATOM 885 C CA . ASP A 1 112 ? 8.638 2.676 13.305 1.00 90.50 112 ASP A CA 1
ATOM 886 C C . ASP A 1 112 ? 9.261 4.029 12.906 1.00 90.50 112 ASP A C 1
ATOM 888 O O . ASP A 1 112 ? 9.567 4.826 13.791 1.00 90.50 112 ASP A O 1
ATOM 892 N N . ALA A 1 113 ? 9.436 4.321 11.608 1.00 92.75 113 ALA A N 1
ATOM 893 C CA . ALA A 1 113 ? 10.028 5.587 11.152 1.00 92.75 113 ALA A CA 1
ATOM 894 C C . ALA A 1 113 ? 8.994 6.622 10.681 1.00 92.75 113 ALA A C 1
ATOM 896 O O . ALA A 1 113 ? 9.303 7.812 10.644 1.00 92.75 113 ALA A O 1
ATOM 897 N N . THR A 1 114 ? 7.776 6.200 10.330 1.00 94.88 114 THR A N 1
ATOM 898 C CA . THR A 1 114 ? 6.724 7.124 9.892 1.00 94.88 114 THR A CA 1
ATOM 899 C C . THR A 1 114 ? 5.973 7.700 11.099 1.00 94.88 114 THR A C 1
ATOM 901 O O . THR A 1 114 ? 5.550 6.927 11.966 1.00 94.88 114 THR A O 1
ATOM 904 N N . PRO A 1 115 ? 5.764 9.030 11.176 1.00 95.69 115 PRO A N 1
ATOM 905 C CA . PRO A 1 115 ? 4.922 9.635 12.203 1.00 95.69 115 PRO A CA 1
ATOM 906 C C . PRO A 1 115 ? 3.538 8.980 12.255 1.00 95.69 115 PRO A C 1
ATOM 908 O O . PRO A 1 115 ? 2.916 8.688 11.232 1.00 95.69 115 PRO A O 1
ATOM 911 N N . ARG A 1 116 ? 3.065 8.685 13.468 1.00 94.06 116 ARG A N 1
ATOM 912 C CA . ARG A 1 116 ? 1.895 7.815 13.662 1.00 94.06 116 ARG A CA 1
ATOM 913 C C . ARG A 1 116 ? 0.612 8.420 13.094 1.00 94.06 116 ARG A C 1
ATOM 915 O O . ARG A 1 116 ? -0.208 7.698 12.538 1.00 94.06 116 ARG A O 1
ATOM 922 N N . ASP A 1 117 ? 0.435 9.720 13.259 1.00 94.88 117 ASP A N 1
ATOM 923 C CA . ASP A 1 117 ? -0.682 10.496 12.727 1.00 94.88 117 ASP A CA 1
ATOM 924 C C . ASP A 1 117 ? -0.688 10.520 11.195 1.00 94.88 117 ASP A C 1
ATOM 926 O O . ASP A 1 117 ? -1.729 10.264 10.590 1.00 94.88 117 ASP A O 1
ATOM 930 N N . GLU A 1 118 ? 0.472 10.721 10.567 1.00 96.06 118 GLU A N 1
ATOM 931 C CA . GLU A 1 118 ? 0.622 10.655 9.109 1.00 96.06 118 GLU A CA 1
ATOM 932 C C . GLU A 1 118 ? 0.309 9.252 8.575 1.00 96.06 118 GLU A C 1
ATOM 934 O O . GLU A 1 118 ? -0.431 9.105 7.601 1.00 96.06 118 GLU A O 1
ATOM 939 N N . LEU A 1 119 ? 0.811 8.209 9.243 1.00 96.94 119 LEU A N 1
ATOM 940 C CA . LEU A 1 119 ? 0.536 6.818 8.886 1.00 96.94 119 LEU A CA 1
ATOM 941 C C . LEU A 1 119 ? -0.962 6.496 8.961 1.00 96.94 119 LEU A C 1
ATOM 943 O O . LEU A 1 119 ? -1.504 5.875 8.049 1.00 96.94 119 LEU A O 1
ATOM 947 N N . ILE A 1 120 ? -1.647 6.923 10.025 1.00 96.81 120 ILE A N 1
ATOM 948 C CA . ILE A 1 120 ? -3.092 6.705 10.168 1.00 96.81 120 ILE A CA 1
ATOM 949 C C . ILE A 1 120 ? -3.859 7.490 9.100 1.00 96.81 120 ILE A C 1
ATOM 951 O O . ILE A 1 120 ? -4.770 6.937 8.487 1.00 96.81 120 ILE A O 1
ATOM 955 N N . ALA A 1 121 ? -3.480 8.742 8.830 1.00 96.25 121 ALA A N 1
ATOM 956 C CA . ALA A 1 121 ? -4.103 9.548 7.782 1.00 96.25 121 ALA A CA 1
ATOM 957 C C . ALA A 1 121 ? -3.920 8.924 6.390 1.00 96.25 121 ALA A C 1
ATOM 959 O O . ALA A 1 121 ? -4.834 8.968 5.565 1.00 96.25 121 ALA A O 1
ATOM 960 N N . HIS A 1 122 ? -2.769 8.301 6.133 1.00 96.94 122 HIS A N 1
ATOM 961 C CA . HIS A 1 122 ? -2.552 7.512 4.929 1.00 96.94 122 HIS A CA 1
ATOM 962 C C . HIS A 1 122 ? -3.475 6.291 4.886 1.00 96.94 122 HIS A C 1
ATOM 964 O O . HIS A 1 122 ? -4.196 6.104 3.909 1.00 96.94 122 HIS A O 1
ATOM 970 N N . LEU A 1 123 ? -3.508 5.482 5.950 1.00 98.00 123 LEU A N 1
ATOM 971 C CA . LEU A 1 123 ? -4.351 4.284 6.022 1.00 98.00 123 LEU A CA 1
ATOM 972 C C . LEU A 1 123 ? -5.847 4.602 5.887 1.00 98.00 123 LEU A C 1
ATOM 974 O O . LEU A 1 123 ? -6.569 3.826 5.268 1.00 98.00 123 LEU A O 1
ATOM 978 N N . ALA A 1 124 ? -6.292 5.759 6.383 1.00 97.25 124 ALA A N 1
ATOM 979 C CA . ALA A 1 124 ? -7.679 6.220 6.293 1.00 97.25 124 ALA A CA 1
ATOM 980 C C . ALA A 1 124 ? -8.131 6.528 4.855 1.00 97.25 124 ALA A C 1
ATOM 982 O O . ALA A 1 124 ? -9.326 6.640 4.586 1.00 97.25 124 ALA A O 1
ATOM 983 N N . GLN A 1 125 ? -7.193 6.625 3.910 1.00 97.06 125 GLN A N 1
ATOM 984 C CA . GLN A 1 125 ? -7.502 6.576 2.485 1.00 97.06 125 GLN A CA 1
ATOM 985 C C . GLN A 1 125 ? -7.816 5.120 2.140 1.00 97.06 125 GLN A C 1
ATOM 987 O O . GLN A 1 125 ? -6.901 4.332 1.923 1.00 97.06 125 GLN A O 1
ATOM 992 N N . CYS A 1 126 ? -9.095 4.750 2.174 1.00 97.81 126 CYS A N 1
ATOM 993 C CA . CYS A 1 126 ? -9.566 3.379 1.985 1.00 97.81 126 CYS A CA 1
ATOM 994 C C . CYS A 1 126 ? -9.886 3.103 0.499 1.00 97.81 126 CYS A C 1
ATOM 996 O O . CYS A 1 126 ? -10.981 3.463 0.055 1.00 97.81 126 CYS A O 1
ATOM 998 N N . PRO A 1 127 ? -8.975 2.498 -0.293 1.00 97.94 127 PRO A N 1
ATOM 999 C CA . PRO A 1 127 ? -9.274 2.104 -1.671 1.00 97.94 127 PRO A CA 1
ATOM 1000 C C . PRO A 1 127 ? -10.301 0.961 -1.710 1.00 97.94 127 PRO A C 1
ATOM 1002 O O . PRO A 1 127 ? -10.603 0.343 -0.691 1.00 97.94 127 PRO A O 1
ATOM 1005 N N . GLU A 1 128 ? -10.831 0.639 -2.891 1.00 98.12 128 GLU A N 1
ATOM 1006 C CA . GLU A 1 128 ? -11.773 -0.484 -3.051 1.00 98.12 128 GLU A CA 1
ATOM 1007 C C . GLU A 1 128 ? -11.129 -1.841 -2.733 1.00 98.12 128 GLU A C 1
ATOM 1009 O O . GLU A 1 128 ? -11.778 -2.738 -2.196 1.00 98.12 128 GLU A O 1
ATOM 1014 N N . VAL A 1 129 ? -9.842 -1.983 -3.047 1.00 98.44 129 VAL A N 1
ATOM 1015 C CA . VAL A 1 129 ? -9.038 -3.182 -2.801 1.00 98.44 129 VAL A CA 1
ATOM 1016 C C . VAL A 1 129 ? -7.700 -2.737 -2.239 1.00 98.44 129 VAL A C 1
ATOM 1018 O O . VAL A 1 129 ? -7.129 -1.817 -2.804 1.00 98.44 129 VAL A O 1
ATOM 1021 N N . ASP A 1 130 ? -7.182 -3.391 -1.203 1.00 98.56 130 ASP A N 1
ATOM 1022 C CA . ASP A 1 130 ? -5.784 -3.317 -0.754 1.00 98.56 130 ASP A CA 1
ATOM 1023 C C . ASP A 1 130 ? -5.101 -4.681 -0.978 1.00 98.56 130 ASP A C 1
ATOM 1025 O O . ASP A 1 130 ? -5.734 -5.736 -0.881 1.00 98.56 130 ASP A O 1
ATOM 1029 N N . VAL A 1 131 ? -3.805 -4.688 -1.303 1.00 98.31 131 VAL A N 1
ATOM 1030 C CA . VAL A 1 131 ? -3.047 -5.932 -1.530 1.00 98.31 131 VAL A CA 1
ATOM 1031 C C . VAL A 1 131 ? -2.380 -6.346 -0.227 1.00 98.31 131 VAL A C 1
ATOM 1033 O O . VAL A 1 131 ? -1.512 -5.643 0.278 1.00 98.31 131 VAL A O 1
ATOM 1036 N N . PHE A 1 132 ? -2.724 -7.507 0.321 1.00 97.62 132 PHE A N 1
ATOM 1037 C CA . PHE A 1 132 ? -1.967 -8.074 1.430 1.00 97.62 132 PHE A CA 1
ATOM 1038 C C . PHE A 1 132 ? -0.744 -8.823 0.899 1.00 97.62 132 PHE A C 1
ATOM 1040 O O . PHE A 1 132 ? -0.881 -9.863 0.250 1.00 97.62 132 PHE A O 1
ATOM 1047 N N . LEU A 1 133 ? 0.447 -8.302 1.205 1.00 96.62 133 LEU A N 1
ATOM 1048 C CA . LEU A 1 133 ? 1.724 -8.885 0.805 1.00 96.62 133 LEU A CA 1
ATOM 1049 C C . LEU A 1 133 ? 2.725 -8.826 1.978 1.00 96.62 133 LEU A C 1
ATOM 1051 O O . LEU A 1 133 ? 3.411 -7.809 2.156 1.00 96.62 133 LEU A O 1
ATOM 1055 N N . PRO A 1 134 ? 2.801 -9.893 2.798 1.00 94.19 134 PRO A N 1
ATOM 1056 C CA . PRO A 1 134 ? 3.660 -9.937 3.978 1.00 94.19 134 PRO A CA 1
ATOM 1057 C C . PRO A 1 134 ? 5.144 -10.019 3.603 1.00 94.19 134 PRO A C 1
ATOM 1059 O O . PRO A 1 134 ? 5.501 -10.588 2.573 1.00 94.19 134 PRO A O 1
ATOM 1062 N N . ALA A 1 135 ? 6.018 -9.526 4.486 1.00 92.75 135 ALA A N 1
ATOM 1063 C CA . ALA A 1 135 ? 7.461 -9.432 4.244 1.00 92.75 135 ALA A CA 1
ATOM 1064 C C . ALA A 1 135 ? 8.117 -10.758 3.814 1.00 92.75 135 ALA A C 1
ATOM 1066 O O . ALA A 1 135 ? 8.994 -10.762 2.957 1.00 92.75 135 ALA A O 1
ATOM 1067 N N . GLY A 1 136 ? 7.662 -11.893 4.358 1.00 91.12 136 GLY A N 1
ATOM 1068 C CA . GLY A 1 136 ? 8.183 -13.221 4.011 1.00 91.12 136 GLY A CA 1
ATOM 1069 C C . GLY A 1 136 ? 7.824 -13.720 2.606 1.00 91.12 136 GLY A C 1
ATOM 1070 O O . GLY A 1 136 ? 8.360 -14.740 2.188 1.00 91.12 136 GLY A O 1
ATOM 1071 N N . LEU A 1 137 ? 6.924 -13.029 1.900 1.00 92.12 137 LEU A N 1
ATOM 1072 C CA . LEU A 1 1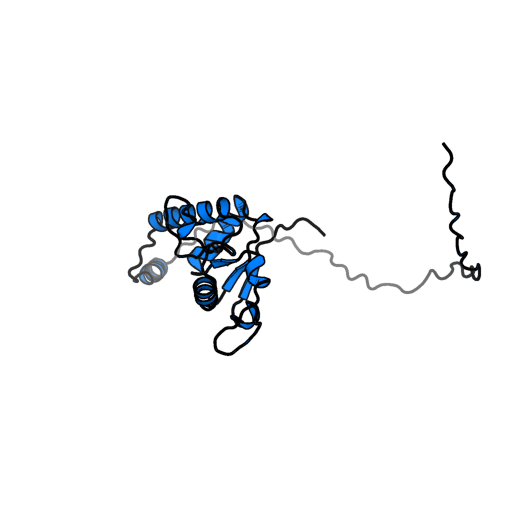37 ? 6.552 -13.312 0.512 1.00 92.12 137 LEU A CA 1
ATOM 1073 C C . LEU A 1 137 ? 7.099 -12.272 -0.463 1.00 92.12 137 LEU A C 1
ATOM 1075 O O . LEU A 1 137 ? 6.829 -12.380 -1.645 1.00 92.12 137 LEU A O 1
ATOM 1079 N N . ARG A 1 138 ? 7.829 -11.246 -0.017 1.00 93.56 138 ARG A N 1
ATOM 1080 C CA . ARG A 1 138 ? 8.350 -10.213 -0.921 1.00 93.56 138 ARG A CA 1
ATOM 1081 C C . ARG A 1 138 ? 9.645 -10.664 -1.575 1.00 93.56 138 ARG A C 1
ATOM 1083 O O . ARG A 1 138 ? 10.739 -10.322 -1.138 1.00 93.56 138 ARG A O 1
ATOM 1090 N N . ASP A 1 139 ? 9.481 -11.477 -2.607 1.00 89.06 139 ASP A N 1
ATOM 1091 C CA . ASP A 1 139 ? 10.533 -11.979 -3.477 1.00 89.06 139 ASP A CA 1
ATOM 1092 C C . ASP A 1 139 ? 10.287 -11.567 -4.937 1.00 89.06 139 ASP A C 1
ATOM 1094 O O . ASP A 1 139 ? 9.349 -10.831 -5.243 1.00 89.06 139 ASP A O 1
ATOM 1098 N N . HIS A 1 140 ? 11.133 -12.046 -5.849 1.00 82.31 140 HIS A N 1
ATOM 1099 C CA . HIS A 1 140 ? 11.053 -11.685 -7.263 1.00 82.31 140 HIS A CA 1
ATOM 1100 C C . HIS A 1 140 ? 9.708 -12.018 -7.928 1.00 82.31 140 HIS A C 1
ATOM 1102 O O . HIS A 1 140 ? 9.315 -11.291 -8.828 1.00 82.31 140 HIS A O 1
ATOM 1108 N N . GLY A 1 141 ? 9.001 -13.078 -7.516 1.00 86.50 141 GLY A N 1
ATOM 1109 C CA . GLY A 1 141 ? 7.742 -13.463 -8.166 1.00 86.50 141 GLY A CA 1
ATOM 1110 C C . GLY A 1 141 ? 6.550 -12.688 -7.615 1.00 86.50 141 GLY A C 1
ATOM 1111 O O . GLY A 1 141 ? 5.756 -12.113 -8.353 1.00 86.50 141 GLY A O 1
ATOM 1112 N N . TYR A 1 142 ? 6.434 -12.629 -6.293 1.00 93.69 142 TYR A N 1
ATOM 1113 C CA . TYR A 1 142 ? 5.292 -11.977 -5.652 1.00 93.69 142 TYR A CA 1
ATOM 1114 C C . TYR A 1 142 ? 5.365 -10.455 -5.692 1.00 93.69 142 TYR A C 1
ATOM 1116 O O . TYR A 1 142 ? 4.314 -9.813 -5.680 1.00 93.69 142 TYR A O 1
ATOM 1124 N N . CYS A 1 143 ? 6.565 -9.869 -5.732 1.00 96.06 143 CYS A N 1
ATOM 1125 C CA . CYS A 1 143 ? 6.695 -8.434 -5.956 1.00 96.06 143 CYS A CA 1
ATOM 1126 C C . CYS A 1 143 ? 6.292 -8.048 -7.379 1.00 96.06 143 CYS A C 1
ATOM 1128 O O . CYS A 1 143 ? 5.575 -7.063 -7.528 1.00 96.06 143 CYS A O 1
ATOM 1130 N N . GLU A 1 144 ? 6.643 -8.842 -8.394 1.00 95.50 144 GLU A N 1
ATOM 1131 C CA . GLU A 1 144 ? 6.214 -8.598 -9.776 1.00 95.50 144 GLU A CA 1
ATOM 1132 C C . GLU A 1 144 ? 4.678 -8.582 -9.879 1.00 95.50 144 GLU A C 1
ATOM 1134 O O . GLU A 1 144 ? 4.083 -7.563 -10.247 1.00 95.50 144 GLU A O 1
ATOM 1139 N N . ASP A 1 145 ? 4.026 -9.672 -9.459 1.00 94.94 145 ASP A N 1
ATOM 1140 C CA . ASP A 1 145 ? 2.566 -9.800 -9.517 1.00 94.94 145 ASP A CA 1
ATOM 1141 C C . ASP A 1 145 ? 1.867 -8.782 -8.601 1.00 94.94 145 ASP A C 1
ATOM 1143 O O . ASP A 1 145 ? 0.910 -8.106 -8.989 1.00 94.94 145 ASP A O 1
ATOM 1147 N N . GLY A 1 146 ? 2.350 -8.653 -7.364 1.00 96.75 146 GLY A N 1
ATOM 1148 C CA . GLY A 1 146 ? 1.779 -7.769 -6.353 1.00 96.75 146 GLY A CA 1
ATOM 1149 C C . GLY A 1 146 ? 1.819 -6.304 -6.776 1.00 96.75 146 GLY A C 1
ATOM 1150 O O . GLY A 1 146 ? 0.827 -5.589 -6.614 1.00 96.75 146 GLY A O 1
ATOM 1151 N N . MET A 1 147 ? 2.938 -5.850 -7.346 1.00 97.94 147 MET A N 1
ATOM 1152 C CA . MET A 1 147 ? 3.096 -4.456 -7.763 1.00 97.94 147 MET A CA 1
ATOM 1153 C C . MET A 1 147 ? 2.294 -4.114 -9.016 1.00 97.94 147 MET A C 1
ATOM 1155 O O . MET A 1 147 ? 1.855 -2.970 -9.154 1.00 97.94 147 MET A O 1
ATOM 1159 N N . ALA A 1 148 ? 2.008 -5.095 -9.876 1.00 97.50 148 ALA A N 1
ATOM 1160 C CA . ALA A 1 148 ? 1.054 -4.910 -10.962 1.00 97.50 148 ALA A CA 1
ATOM 1161 C C . ALA A 1 148 ? -0.342 -4.561 -10.418 1.00 97.50 148 ALA A C 1
ATOM 1163 O O . ALA A 1 148 ? -0.934 -3.562 -10.836 1.00 97.50 148 ALA A O 1
ATOM 1164 N N . TYR A 1 149 ? -0.841 -5.314 -9.429 1.00 98.00 149 TYR A N 1
ATOM 1165 C CA . TYR A 1 149 ? -2.113 -4.986 -8.775 1.00 98.00 149 TYR A CA 1
ATOM 1166 C C . TYR A 1 149 ? -2.065 -3.617 -8.098 1.00 98.00 149 TYR A C 1
ATOM 1168 O O . TYR A 1 149 ? -2.969 -2.810 -8.307 1.00 98.00 149 TYR A O 1
ATOM 1176 N N . VAL A 1 150 ? -0.998 -3.329 -7.342 1.00 98.44 150 VAL A N 1
ATOM 1177 C CA . VAL A 1 150 ? -0.811 -2.035 -6.668 1.00 98.44 150 VAL A CA 1
ATOM 1178 C C . VAL A 1 150 ? -0.933 -0.877 -7.652 1.00 98.44 150 VAL A C 1
ATOM 1180 O O . VAL A 1 150 ? -1.743 0.025 -7.438 1.00 98.44 150 VAL A O 1
ATOM 1183 N N . LYS A 1 151 ? -0.192 -0.924 -8.760 1.00 98.00 151 LYS A N 1
ATOM 1184 C CA . LYS A 1 151 ? -0.186 0.132 -9.768 1.00 98.00 151 LYS A CA 1
ATOM 1185 C C . LYS A 1 151 ? -1.552 0.331 -10.422 1.00 98.00 151 LYS A C 1
ATOM 1187 O O . LYS A 1 151 ? -2.084 1.440 -10.413 1.00 98.00 151 LYS A O 1
ATOM 1192 N N . PHE A 1 152 ? -2.102 -0.718 -11.034 1.00 97.06 152 PHE A N 1
ATOM 1193 C CA . PHE A 1 152 ? -3.261 -0.573 -11.920 1.00 97.06 152 PHE A CA 1
ATOM 1194 C C . PHE A 1 152 ? -4.578 -0.419 -11.159 1.00 97.06 152 PHE A C 1
ATOM 1196 O O . PHE A 1 152 ? -5.487 0.242 -11.658 1.00 97.06 152 PHE A O 1
ATOM 1203 N N . LEU A 1 153 ? -4.667 -0.948 -9.933 1.00 97.56 153 LEU A N 1
ATOM 1204 C CA . LEU A 1 153 ? -5.799 -0.693 -9.038 1.00 97.56 153 LEU A CA 1
ATOM 1205 C C . LEU A 1 153 ? -5.637 0.607 -8.235 1.00 97.56 153 LEU A C 1
ATOM 1207 O O . LEU A 1 153 ? -6.529 0.949 -7.464 1.00 97.56 153 LEU A O 1
ATOM 1211 N N . LYS A 1 154 ? -4.517 1.332 -8.406 1.00 97.56 154 LYS A N 1
ATOM 1212 C CA . LYS A 1 154 ? -4.168 2.543 -7.644 1.00 97.56 154 LYS A CA 1
ATOM 1213 C C . LYS A 1 154 ? -4.334 2.341 -6.139 1.00 97.56 154 LYS A C 1
ATOM 1215 O O . LYS 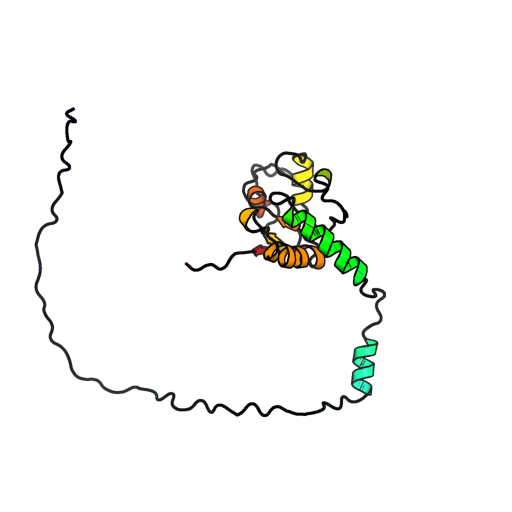A 1 154 ? -5.001 3.111 -5.449 1.00 97.56 154 LYS A O 1
ATOM 1220 N N . THR A 1 155 ? -3.726 1.270 -5.652 1.00 98.06 155 THR A N 1
ATOM 1221 C CA . THR A 1 155 ? -3.842 0.817 -4.270 1.00 98.06 155 THR A CA 1
ATOM 1222 C C . THR A 1 155 ? -2.471 0.766 -3.584 1.00 98.06 155 THR A C 1
ATOM 1224 O O . THR A 1 155 ? -1.543 1.473 -3.976 1.00 98.06 155 THR A O 1
ATOM 1227 N N . ARG A 1 156 ? -2.315 -0.014 -2.520 1.00 98.19 156 ARG A N 1
ATOM 1228 C CA . ARG A 1 156 ? -1.071 -0.213 -1.789 1.00 98.19 156 ARG A CA 1
ATOM 1229 C C . ARG A 1 156 ? -0.916 -1.666 -1.362 1.00 98.19 156 ARG A C 1
ATOM 1231 O O . ARG A 1 156 ? -1.888 -2.386 -1.136 1.00 98.19 156 ARG A O 1
ATOM 1238 N N . ALA A 1 157 ? 0.337 -2.086 -1.238 1.00 98.06 157 ALA A N 1
ATOM 1239 C CA . ALA A 1 157 ? 0.688 -3.355 -0.624 1.00 98.06 157 ALA A CA 1
ATOM 1240 C C . ALA A 1 157 ? 0.885 -3.169 0.877 1.00 98.06 157 ALA A C 1
ATOM 1242 O O . ALA A 1 157 ? 1.759 -2.414 1.307 1.00 98.06 157 ALA A O 1
ATOM 1243 N N . LEU A 1 158 ? 0.095 -3.886 1.668 1.00 98.25 158 LEU A N 1
ATOM 1244 C CA . LEU A 1 158 ? 0.100 -3.846 3.120 1.00 98.25 158 LEU A CA 1
ATOM 1245 C C . LEU A 1 158 ? 0.918 -5.015 3.697 1.00 98.25 158 LEU A C 1
ATOM 1247 O O . LEU A 1 158 ? 0.643 -6.176 3.372 1.00 98.25 158 LEU A O 1
ATOM 1251 N N . PRO A 1 159 ? 1.904 -4.739 4.568 1.00 96.94 159 PRO A N 1
ATOM 1252 C CA . PRO A 1 159 ? 2.538 -5.751 5.405 1.00 96.94 159 PRO A CA 1
ATOM 1253 C C . PRO A 1 159 ? 1.625 -6.150 6.577 1.00 96.94 159 PRO A C 1
ATOM 1255 O O . PRO A 1 159 ? 0.646 -5.475 6.897 1.00 96.94 159 PRO A O 1
ATOM 1258 N N . ILE A 1 160 ? 1.963 -7.252 7.252 1.00 96.06 160 ILE A N 1
ATOM 1259 C CA . ILE A 1 160 ? 1.117 -7.838 8.306 1.00 96.06 160 ILE A CA 1
ATOM 1260 C C . ILE A 1 160 ? 0.881 -6.898 9.493 1.00 96.06 160 ILE A C 1
ATOM 1262 O O . ILE A 1 160 ? -0.227 -6.851 10.023 1.00 96.06 160 ILE A O 1
ATOM 1266 N N . TRP A 1 161 ? 1.881 -6.090 9.861 1.00 96.88 161 TRP A N 1
ATOM 1267 C CA . TRP A 1 161 ? 1.791 -5.226 11.036 1.00 96.88 161 TRP A CA 1
ATOM 1268 C C . TRP A 1 161 ? 0.695 -4.165 10.922 1.00 96.88 161 TRP A C 1
ATOM 1270 O O . TRP A 1 161 ? 0.243 -3.669 11.950 1.00 96.88 161 TRP A O 1
ATOM 1280 N N . VAL A 1 162 ? 0.233 -3.829 9.710 1.00 98.00 162 VAL A N 1
ATOM 1281 C CA . VAL A 1 162 ? -0.876 -2.882 9.502 1.00 98.00 162 VAL A CA 1
ATOM 1282 C C . VAL A 1 162 ? -2.151 -3.380 10.179 1.00 98.00 162 VAL A C 1
ATOM 1284 O O . VAL A 1 162 ? -2.886 -2.593 10.772 1.00 98.00 162 VAL A O 1
ATOM 1287 N N . PHE A 1 163 ? -2.390 -4.690 10.147 1.00 97.31 163 PHE A N 1
ATOM 1288 C CA . PHE A 1 163 ? -3.579 -5.304 10.738 1.00 97.31 163 PHE A CA 1
ATOM 1289 C C . PHE A 1 163 ? -3.472 -5.463 12.259 1.00 97.31 163 PHE A C 1
ATOM 1291 O O . PHE A 1 163 ? -4.495 -5.534 12.941 1.00 97.31 163 PHE A O 1
ATOM 1298 N N . ASP A 1 164 ? -2.248 -5.455 12.790 1.00 96.31 164 ASP A N 1
ATOM 1299 C CA . ASP A 1 164 ? -1.974 -5.499 14.229 1.00 96.31 164 ASP A CA 1
ATOM 1300 C C . ASP A 1 164 ? -2.075 -4.115 14.892 1.00 96.31 164 ASP A C 1
ATOM 1302 O O . ASP A 1 164 ? -2.137 -4.010 16.121 1.00 96.31 164 ASP A O 1
ATOM 1306 N N . LEU A 1 165 ? -2.096 -3.036 14.100 1.00 96.50 165 LEU A N 1
ATOM 1307 C CA . LEU A 1 165 ? -2.191 -1.682 14.627 1.00 96.50 165 LEU A CA 1
ATOM 1308 C C . LEU A 1 165 ? -3.511 -1.443 15.364 1.00 96.50 165 LEU A C 1
ATOM 1310 O O . LEU A 1 165 ? -4.596 -1.843 14.939 1.00 96.50 165 LEU A O 1
ATOM 1314 N N . ARG A 1 166 ? -3.387 -0.694 16.460 1.00 96.81 166 ARG A N 1
ATOM 1315 C CA . ARG A 1 166 ? -4.494 -0.139 17.236 1.00 96.81 166 ARG A CA 1
ATOM 1316 C C . ARG A 1 166 ? -4.314 1.358 17.404 1.00 96.81 166 ARG A C 1
ATOM 1318 O O . ARG A 1 166 ? -3.225 1.806 17.776 1.00 96.81 166 ARG A O 1
ATOM 1325 N N . PHE A 1 167 ? -5.344 2.134 17.107 1.00 95.56 167 PHE A N 1
ATOM 1326 C CA . PHE A 1 167 ? -5.273 3.591 17.162 1.00 95.56 167 PHE A CA 1
ATOM 1327 C C . PHE A 1 167 ? -6.642 4.226 17.385 1.00 95.56 167 PHE A C 1
ATOM 1329 O O . PHE A 1 167 ? -7.680 3.587 17.220 1.00 95.56 167 PHE A O 1
ATOM 1336 N N . ASP A 1 168 ? -6.616 5.499 17.762 1.00 95.94 168 ASP A N 1
ATOM 1337 C CA . ASP A 1 168 ? -7.800 6.339 17.861 1.00 95.94 168 ASP A CA 1
ATOM 1338 C C . ASP A 1 168 ? -7.900 7.187 16.587 1.00 95.94 168 ASP A C 1
ATOM 1340 O O . ASP A 1 168 ? -6.893 7.711 16.107 1.00 95.94 168 ASP A O 1
ATOM 1344 N N . TYR A 1 169 ? -9.098 7.313 16.021 1.00 96.31 169 TYR A N 1
ATOM 1345 C CA . TYR A 1 169 ? -9.333 8.089 14.803 1.00 96.31 169 TYR A CA 1
ATOM 1346 C C . TYR A 1 169 ? -10.768 8.617 14.763 1.00 96.31 169 TYR A C 1
ATOM 1348 O O . TYR A 1 169 ? -11.720 7.860 14.961 1.00 96.31 169 TYR A O 1
ATOM 1356 N N . GLU A 1 170 ? -10.924 9.923 14.522 1.00 94.94 170 GLU A N 1
ATOM 1357 C CA . GLU A 1 170 ? -12.227 10.603 14.396 1.00 94.94 170 GLU A CA 1
ATOM 1358 C C . GLU A 1 170 ? -13.223 10.275 15.530 1.00 94.94 170 GLU A C 1
ATOM 1360 O O . GLU A 1 170 ? -14.393 9.973 15.306 1.00 94.94 170 GLU A O 1
ATOM 1365 N N . GLY A 1 171 ? -12.750 10.300 16.781 1.00 95.06 171 GLY A N 1
ATOM 1366 C CA . GLY A 1 171 ? -13.584 10.049 17.965 1.00 95.06 171 GLY A CA 1
ATOM 1367 C C . GLY A 1 171 ? -13.881 8.573 18.248 1.00 95.06 171 GLY A C 1
ATOM 1368 O O . GLY A 1 171 ? -14.520 8.267 19.254 1.00 95.06 171 GLY A O 1
ATOM 1369 N N . ARG A 1 172 ? -13.391 7.652 17.412 1.00 96.44 172 ARG A N 1
ATOM 1370 C CA . ARG A 1 172 ? -13.382 6.210 17.686 1.00 96.44 172 ARG A CA 1
ATOM 1371 C C . ARG A 1 172 ? -12.067 5.833 18.355 1.00 96.44 172 ARG A C 1
ATOM 1373 O O . ARG A 1 172 ? -11.017 6.319 17.941 1.00 96.44 172 ARG A O 1
ATOM 1380 N N . THR A 1 173 ? -12.120 4.971 19.366 1.00 96.94 173 THR A N 1
ATOM 1381 C CA . THR A 1 173 ? -10.939 4.566 20.137 1.00 96.94 173 THR A CA 1
ATOM 1382 C C . THR A 1 173 ? -10.574 3.106 19.907 1.00 96.94 173 THR A C 1
ATOM 1384 O O . THR A 1 173 ? -11.451 2.259 19.733 1.00 96.94 173 THR A O 1
ATOM 1387 N N . ASN A 1 174 ? -9.273 2.808 19.941 1.00 96.81 174 ASN A N 1
ATOM 1388 C CA . ASN A 1 174 ? -8.714 1.456 19.857 1.00 96.81 174 ASN A CA 1
ATOM 1389 C C . ASN A 1 174 ? -9.199 0.634 18.638 1.00 96.81 174 ASN A C 1
ATOM 1391 O O . ASN A 1 174 ? -9.363 -0.592 18.707 1.00 96.81 174 ASN A O 1
ATOM 1395 N N . ILE A 1 175 ? -9.423 1.311 17.514 1.00 97.81 175 ILE A N 1
ATOM 1396 C CA . ILE A 1 175 ? -9.841 0.683 16.263 1.00 97.81 175 ILE A CA 1
ATOM 1397 C C . ILE A 1 175 ? -8.636 0.070 15.544 1.00 97.81 175 ILE A C 1
ATOM 1399 O O . ILE A 1 175 ? -7.493 0.478 15.769 1.00 97.81 175 ILE A O 1
ATOM 1403 N N . ASN A 1 176 ? -8.881 -0.931 14.703 1.00 97.94 176 ASN A N 1
ATOM 1404 C CA . ASN A 1 176 ? -7.868 -1.492 13.807 1.00 97.94 176 ASN A CA 1
ATOM 1405 C C . ASN A 1 176 ? -8.118 -1.083 12.347 1.00 97.94 176 ASN A C 1
ATOM 1407 O O . ASN A 1 176 ? -9.044 -0.337 12.031 1.00 97.94 176 ASN A O 1
ATOM 1411 N N . TYR A 1 177 ? -7.291 -1.595 11.437 1.00 98.38 177 TYR A N 1
ATOM 1412 C CA . TYR A 1 177 ? -7.434 -1.338 10.005 1.00 98.38 177 TYR A CA 1
ATOM 1413 C C . TYR A 1 177 ? -8.804 -1.767 9.436 1.00 98.38 177 TYR A C 1
ATOM 1415 O O . TYR A 1 177 ? -9.373 -1.051 8.617 1.00 98.38 177 TYR A O 1
ATOM 1423 N N . PHE A 1 178 ? -9.376 -2.887 9.887 1.00 98.00 178 PHE A N 1
ATOM 1424 C CA . PHE A 1 178 ? -10.678 -3.366 9.403 1.00 98.00 178 PHE A CA 1
ATOM 1425 C C . PHE A 1 178 ? -11.842 -2.488 9.873 1.00 98.00 178 PHE A C 1
ATOM 1427 O O . PHE A 1 178 ? -12.810 -2.297 9.143 1.00 98.00 178 PHE A O 1
ATOM 1434 N N . ASP A 1 179 ? -11.734 -1.920 11.073 1.00 98.06 179 ASP A N 1
ATOM 1435 C CA . ASP A 1 179 ? -12.672 -0.916 11.575 1.00 98.06 179 ASP A CA 1
ATOM 1436 C C . ASP A 1 179 ? -12.510 0.429 10.835 1.00 98.06 179 ASP A C 1
ATOM 1438 O O . ASP A 1 179 ? -13.475 1.184 10.668 1.00 98.06 179 ASP A O 1
ATOM 1442 N N . LEU A 1 180 ? -11.280 0.757 10.414 1.00 97.94 180 LEU A N 1
ATOM 1443 C CA . LEU A 1 180 ? -10.962 1.972 9.662 1.00 97.94 180 LEU A CA 1
ATOM 1444 C C . LEU A 1 180 ? -11.504 1.903 8.226 1.00 97.94 180 LEU A C 1
ATOM 1446 O O . LEU A 1 180 ? -12.167 2.844 7.796 1.00 97.94 180 LEU A O 1
ATOM 1450 N N . CYS A 1 181 ? -11.278 0.785 7.530 1.00 98.19 181 CYS A N 1
ATOM 1451 C CA . CYS A 1 181 ? -11.640 0.562 6.129 1.00 98.19 181 CYS A CA 1
ATOM 1452 C C . CYS A 1 181 ? -12.559 -0.668 5.949 1.00 98.19 181 CYS A C 1
ATOM 1454 O O . CYS A 1 181 ? -12.173 -1.644 5.304 1.00 98.19 181 CYS A O 1
ATOM 1456 N N . PRO A 1 182 ? -13.803 -0.646 6.469 1.00 97.75 182 PRO A N 1
ATOM 1457 C CA . PRO A 1 182 ? -14.677 -1.827 6.513 1.00 97.75 182 PRO A CA 1
ATOM 1458 C C . PRO A 1 182 ? -15.174 -2.310 5.142 1.00 97.75 182 PRO A C 1
ATOM 1460 O O . PRO A 1 182 ? -15.660 -3.432 5.028 1.00 97.75 182 PRO A O 1
ATOM 1463 N N . ASN A 1 183 ? -15.073 -1.468 4.111 1.00 98.25 183 ASN A N 1
ATOM 1464 C CA . ASN A 1 183 ? -15.537 -1.770 2.754 1.00 98.25 183 ASN A CA 1
ATOM 1465 C C . ASN A 1 183 ? -14.388 -2.056 1.773 1.00 98.25 183 ASN A C 1
ATOM 1467 O O . ASN A 1 183 ? -14.649 -2.307 0.599 1.00 98.25 183 ASN A O 1
ATOM 1471 N N . THR A 1 184 ? -13.136 -2.005 2.232 1.00 98.50 184 THR A N 1
ATOM 1472 C CA . THR A 1 184 ? -11.969 -2.318 1.404 1.00 98.50 184 THR A CA 1
ATOM 1473 C C . THR A 1 184 ? -11.785 -3.829 1.347 1.00 98.50 184 THR A C 1
ATOM 1475 O O . THR A 1 184 ? -11.623 -4.490 2.374 1.00 98.50 184 THR A O 1
ATOM 1478 N N . ALA A 1 185 ? -11.808 -4.398 0.144 1.00 98.25 185 ALA A N 1
ATOM 1479 C CA . ALA A 1 185 ? -11.471 -5.799 -0.052 1.00 98.25 185 ALA A CA 1
ATOM 1480 C C . ALA A 1 185 ? -9.959 -6.015 0.106 1.00 98.25 185 ALA A C 1
ATOM 1482 O O . ALA A 1 185 ? -9.159 -5.143 -0.220 1.00 98.25 185 ALA A O 1
ATOM 1483 N N . LEU A 1 186 ? -9.552 -7.200 0.557 1.00 97.94 186 LEU A N 1
ATOM 1484 C CA . LEU A 1 186 ? -8.142 -7.581 0.603 1.00 97.94 186 LEU A CA 1
ATOM 1485 C C . LEU A 1 186 ? -7.832 -8.621 -0.472 1.00 97.94 186 LEU A C 1
ATOM 1487 O O . LEU A 1 186 ? -8.439 -9.694 -0.502 1.00 97.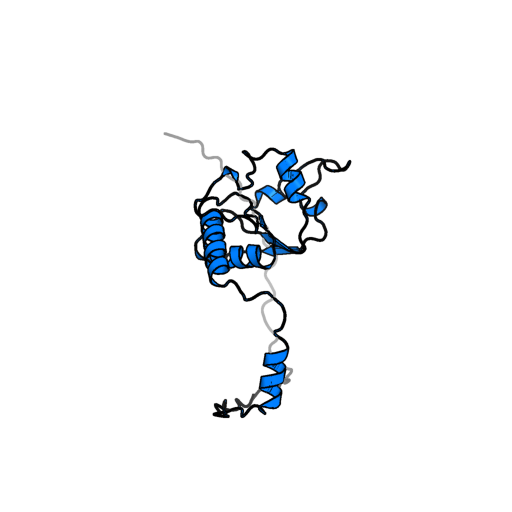94 186 LEU A O 1
ATOM 1491 N N . LEU A 1 187 ? -6.860 -8.319 -1.331 1.00 97.19 187 LEU A N 1
ATOM 1492 C CA . LEU A 1 187 ? -6.272 -9.270 -2.269 1.00 97.19 187 LEU A CA 1
ATOM 1493 C C . LEU A 1 187 ? -5.088 -9.965 -1.590 1.00 97.19 187 LEU A C 1
ATOM 1495 O O . LEU A 1 187 ? -4.054 -9.353 -1.341 1.00 97.19 187 LEU A O 1
ATOM 1499 N N . PHE A 1 188 ? -5.254 -11.244 -1.255 1.00 94.88 188 PHE A N 1
ATOM 1500 C CA . PHE A 1 188 ? -4.258 -12.013 -0.508 1.00 94.88 188 PHE A CA 1
ATOM 1501 C C . PHE A 1 188 ? -3.228 -12.640 -1.445 1.00 94.88 188 PHE A C 1
ATOM 1503 O O . PHE A 1 188 ? -3.531 -13.598 -2.159 1.00 94.88 188 PHE A O 1
ATOM 1510 N N . MET A 1 189 ? -1.991 -12.151 -1.386 1.00 91.62 189 MET A N 1
ATOM 1511 C CA . MET A 1 189 ? -0.854 -12.827 -2.001 1.00 91.62 189 MET A CA 1
ATOM 1512 C C . MET A 1 189 ? -0.390 -13.954 -1.074 1.00 91.62 189 MET A C 1
ATOM 1514 O O . MET A 1 189 ? -0.122 -13.725 0.105 1.00 91.62 189 MET A O 1
ATOM 1518 N N . ASN A 1 190 ? -0.323 -15.187 -1.579 1.00 80.31 190 ASN A N 1
ATOM 1519 C CA . ASN A 1 190 ? 0.060 -16.350 -0.778 1.00 80.31 190 ASN A CA 1
ATOM 1520 C C . ASN A 1 190 ? 0.931 -17.332 -1.567 1.00 80.31 190 ASN A C 1
ATOM 1522 O O . ASN A 1 190 ? 0.688 -17.569 -2.753 1.00 80.31 190 ASN A O 1
ATOM 1526 N N . HIS A 1 191 ? 1.880 -17.975 -0.885 1.00 68.94 191 HIS A N 1
ATOM 1527 C CA . HIS A 1 191 ? 2.523 -19.195 -1.360 1.00 68.94 191 HIS A CA 1
ATOM 1528 C C . HIS A 1 191 ? 1.583 -20.387 -1.189 1.00 68.94 191 HIS A C 1
ATOM 1530 O O . HIS A 1 191 ? 1.376 -20.888 -0.085 1.00 68.94 191 HIS A O 1
ATOM 1536 N N . TYR A 1 192 ? 1.078 -20.916 -2.302 1.00 57.59 192 TYR A N 1
ATOM 1537 C CA . TYR A 1 192 ? 0.501 -22.256 -2.311 1.00 57.59 192 TYR A CA 1
ATOM 1538 C C . TYR A 1 192 ? 1.630 -23.288 -2.203 1.00 57.59 192 TYR A C 1
ATOM 1540 O O . TYR A 1 192 ? 2.135 -23.798 -3.203 1.00 57.59 192 TYR A O 1
ATOM 1548 N N . ARG A 1 193 ? 2.032 -23.622 -0.975 1.00 50.72 193 ARG A N 1
ATOM 1549 C CA . ARG A 1 193 ? 2.606 -24.938 -0.676 1.00 50.72 193 ARG A CA 1
ATOM 1550 C C . ARG A 1 193 ? 1.692 -25.662 0.310 1.00 50.72 193 ARG A C 1
ATOM 1552 O O . ARG A 1 193 ? 1.133 -25.052 1.211 1.00 50.72 193 ARG A O 1
ATOM 1559 N N . GLN A 1 194 ? 1.464 -26.931 -0.011 1.00 38.44 194 GLN A N 1
ATOM 1560 C CA . GLN A 1 194 ? 0.341 -27.783 0.385 1.00 38.44 194 GLN A CA 1
ATOM 1561 C C . GLN A 1 194 ? 0.144 -27.890 1.904 1.00 38.44 194 GLN A C 1
ATOM 1563 O O . GLN A 1 194 ? 1.117 -27.936 2.655 1.00 38.44 194 GLN A O 1
ATOM 1568 N N . ALA A 1 195 ? -1.132 -27.940 2.301 1.00 38.16 195 ALA A N 1
ATOM 1569 C CA . ALA A 1 195 ? -1.587 -28.455 3.590 1.00 38.16 195 ALA A CA 1
ATOM 1570 C C . ALA A 1 195 ? -1.230 -29.940 3.763 1.00 38.16 195 ALA A C 1
ATOM 1572 O O . ALA A 1 195 ? -1.148 -30.644 2.728 1.00 38.16 195 ALA A O 1
#

Secondary structure (DSSP, 8-state):
--PPP------PPP---------------------------------------HHHHHHHHTT--SS----HHHHHHHHHHHHHHHHHSTTSBEETT---SS--GGGSB-TTTS-HHHHHHHHTS--SEEEE--GGG-SHHHHHHHHHHHHHTT-EEEPTHHHH--EEETTEEEE-HHHHSTT-EEEE-------

Sequence (195 aa):
MKGRSVAWTLVRPSHRKLALAAFAACAFTLHTIAFSGVPQRPLLRSKGEVLWPKALYTRMASVRNETQGDDLFGDIVHLNNLNEACFHANDSIVHWAFNSSEVNHTELWTRDATPRDELIAHLAQCPEVDVFLPAGLRDHGYCEDGMAYVKFLKTRALPIWVFDLRFDYEGRTNINYFDLCPNTALLFMNHYRQA

pLDDT: mean 75.8, std 25.52, range [31.36, 98.56]

Foldseek 3Di:
DDDDDDDDDDDDDDDDDDDDDDDDDDDDDDDPPDPPDPDPDPPPPPPDPPPPDVVVVVVVVVVPDDPPPPPVVLVVQLLVQQLQLCQVVLQWKRFLPRRDPDNDCVVTHHDPPDDPVVNLVVLLPAAQEAEEHASVRSDNPCSNVRSVCRNPSRHIYHHPVQQVDFADDPNRHRDGSCSSHVNYHYHYDDDPDDD

Organism: Saprolegnia diclina (strain VS20) (NCBI:txid1156394)

Radius of gyration: 30.57 Å; chains: 1; bounding box: 56×72×84 Å